Protein AF-A0A3M2T0C6-F1 (afdb_monomer)

Structure (mmCIF, N/CA/C/O backbone):
data_AF-A0A3M2T0C6-F1
#
_entry.id   AF-A0A3M2T0C6-F1
#
loop_
_atom_site.group_PDB
_atom_site.id
_atom_site.type_symbol
_atom_site.label_atom_id
_atom_site.label_alt_id
_atom_site.label_comp_id
_atom_site.label_asym_id
_atom_site.label_entity_id
_atom_site.label_seq_id
_atom_site.pdbx_PDB_ins_code
_atom_site.Cartn_x
_atom_site.Cartn_y
_atom_site.Cartn_z
_atom_site.occupancy
_atom_site.B_iso_or_equiv
_atom_site.auth_seq_id
_atom_site.auth_comp_id
_atom_site.auth_asym_id
_atom_site.auth_atom_id
_atom_site.pdbx_PDB_model_num
ATOM 1 N N . MET A 1 1 ? 43.154 -4.315 -52.645 1.00 40.06 1 MET A N 1
ATOM 2 C CA . MET A 1 1 ? 42.646 -4.242 -51.259 1.00 40.06 1 MET A CA 1
ATOM 3 C C . MET A 1 1 ? 42.406 -5.663 -50.785 1.00 40.06 1 MET A C 1
ATOM 5 O O . MET A 1 1 ? 41.538 -6.324 -51.335 1.00 40.06 1 MET A O 1
ATOM 9 N N . ALA A 1 2 ? 43.245 -6.170 -49.881 1.00 45.78 2 ALA A N 1
ATOM 10 C CA . ALA A 1 2 ? 43.119 -7.527 -49.357 1.00 45.78 2 ALA A CA 1
ATOM 11 C C . ALA A 1 2 ? 42.131 -7.516 -48.183 1.00 45.78 2 ALA A C 1
ATOM 13 O O . ALA A 1 2 ? 42.371 -6.847 -47.182 1.00 45.78 2 ALA A O 1
ATOM 14 N N . TYR A 1 3 ? 41.010 -8.217 -48.338 1.00 49.41 3 TYR A N 1
ATOM 15 C CA . TYR A 1 3 ? 40.064 -8.471 -47.255 1.00 49.41 3 TYR A CA 1
ATOM 16 C C . TYR A 1 3 ? 40.692 -9.452 -46.261 1.00 49.41 3 TYR A C 1
ATOM 18 O O . TYR A 1 3 ? 41.159 -10.514 -46.668 1.00 49.41 3 TYR A O 1
ATOM 26 N N . ASN A 1 4 ? 40.707 -9.097 -44.974 1.00 62.78 4 ASN A N 1
ATOM 27 C CA . ASN A 1 4 ? 41.222 -9.954 -43.911 1.00 62.78 4 ASN A CA 1
ATOM 28 C C . ASN A 1 4 ? 40.060 -10.763 -43.291 1.00 62.78 4 ASN A C 1
ATOM 30 O O . ASN A 1 4 ? 39.230 -10.187 -42.586 1.00 62.78 4 ASN A O 1
ATOM 34 N N . PRO A 1 5 ? 39.950 -12.078 -43.555 1.00 53.09 5 PRO A N 1
ATOM 35 C CA . PRO A 1 5 ? 38.809 -12.897 -43.127 1.00 53.09 5 PRO A CA 1
ATOM 36 C C . PRO A 1 5 ? 38.741 -13.115 -41.607 1.00 53.09 5 PRO A C 1
ATOM 38 O O . PRO A 1 5 ? 37.682 -13.469 -41.094 1.00 53.09 5 PRO A O 1
ATOM 41 N N . ALA A 1 6 ? 39.840 -12.869 -40.883 1.00 58.78 6 ALA A N 1
ATOM 42 C CA . ALA A 1 6 ? 39.904 -13.015 -39.429 1.00 58.78 6 ALA A CA 1
ATOM 43 C C . ALA A 1 6 ? 39.035 -11.987 -38.673 1.00 58.78 6 ALA A C 1
ATOM 45 O O . ALA A 1 6 ? 38.576 -12.257 -37.561 1.00 58.78 6 ALA A O 1
ATOM 46 N N . ASP A 1 7 ? 38.766 -10.829 -39.282 1.00 63.22 7 ASP A N 1
ATOM 47 C CA . ASP A 1 7 ? 38.016 -9.749 -38.634 1.00 63.22 7 ASP A CA 1
ATOM 48 C C . ASP A 1 7 ? 36.501 -10.020 -38.667 1.00 63.22 7 ASP A C 1
ATOM 50 O O . ASP A 1 7 ? 35.797 -9.863 -37.672 1.00 63.22 7 ASP A O 1
ATOM 54 N N . LEU A 1 8 ? 36.002 -10.588 -39.774 1.00 65.94 8 LEU A N 1
ATOM 55 C CA . LEU A 1 8 ? 34.599 -11.001 -39.892 1.00 65.94 8 LEU A CA 1
ATOM 56 C C . LEU A 1 8 ? 34.248 -12.148 -38.943 1.00 65.94 8 LEU A C 1
ATOM 58 O O . LEU A 1 8 ? 33.171 -12.131 -38.353 1.00 65.94 8 LEU A O 1
ATOM 62 N N . SER A 1 9 ? 35.149 -13.114 -38.742 1.00 70.12 9 SER A N 1
ATOM 63 C CA . SER A 1 9 ? 34.936 -14.158 -37.731 1.00 70.12 9 SER A CA 1
ATOM 64 C C . SER A 1 9 ? 34.866 -13.586 -36.315 1.00 70.12 9 SER A C 1
ATOM 66 O O . SER A 1 9 ? 34.078 -14.067 -35.504 1.00 70.12 9 SER A O 1
ATOM 68 N N . SER A 1 10 ? 35.631 -12.528 -36.030 1.00 63.41 10 SER A N 1
ATOM 69 C CA . SER A 1 10 ? 35.622 -11.856 -34.728 1.00 63.41 10 SER A CA 1
ATOM 70 C C . SER A 1 10 ? 34.315 -11.087 -34.501 1.00 63.41 10 SER A C 1
ATOM 72 O O . SER A 1 10 ? 33.702 -11.202 -33.437 1.00 63.41 10 SER A O 1
ATOM 74 N N . ILE A 1 11 ? 33.824 -10.392 -35.536 1.00 71.75 11 ILE A N 1
ATOM 75 C CA . ILE A 1 11 ? 32.541 -9.667 -35.525 1.00 71.75 11 ILE A CA 1
ATOM 76 C C . ILE A 1 11 ? 31.358 -10.643 -35.413 1.00 71.75 11 ILE A C 1
ATOM 78 O O . ILE A 1 11 ? 30.450 -10.433 -34.611 1.00 71.75 11 ILE A O 1
ATOM 82 N N . LEU A 1 12 ? 31.370 -11.754 -36.155 1.00 73.06 12 LEU A N 1
ATOM 83 C CA . LEU A 1 12 ? 30.324 -12.779 -36.062 1.00 73.06 12 LEU A CA 1
ATOM 84 C C . LEU A 1 12 ? 30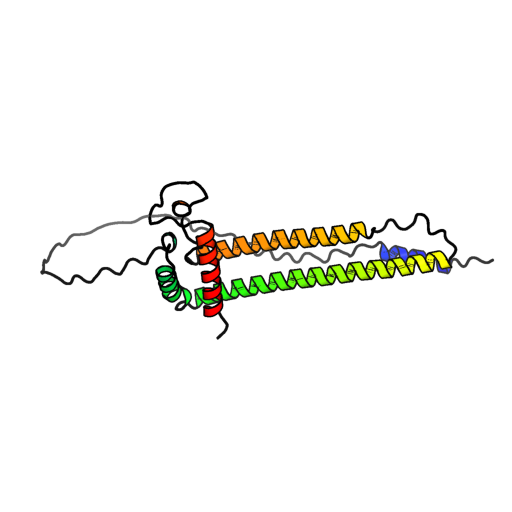.337 -13.490 -34.704 1.00 73.06 12 LEU A C 1
ATOM 86 O O . LEU A 1 12 ? 29.272 -13.767 -34.155 1.00 73.06 12 LEU A O 1
ATOM 90 N N . SER A 1 13 ? 31.515 -13.727 -34.120 1.00 68.38 13 SER A N 1
ATOM 91 C CA . SER A 1 13 ? 31.625 -14.294 -32.773 1.00 68.38 13 SER A CA 1
ATOM 92 C C . SER A 1 13 ? 31.080 -13.336 -31.711 1.00 68.38 13 SER A C 1
ATOM 94 O O . SER A 1 13 ? 30.356 -13.773 -30.818 1.00 68.38 13 SER A O 1
ATOM 96 N N . THR A 1 14 ? 31.368 -12.034 -31.815 1.00 68.69 14 THR A N 1
ATOM 97 C CA . THR A 1 14 ? 30.849 -11.026 -30.871 1.00 68.69 14 THR A CA 1
ATOM 98 C C . THR A 1 14 ? 29.338 -10.824 -31.009 1.00 68.69 14 THR A C 1
ATOM 100 O O . THR A 1 14 ? 28.633 -10.732 -30.000 1.00 68.69 14 THR A O 1
ATOM 103 N N . LEU A 1 15 ? 28.797 -10.856 -32.229 1.00 66.50 15 LEU A N 1
ATOM 104 C CA . LEU A 1 15 ? 27.346 -10.828 -32.452 1.00 66.50 15 LEU A CA 1
ATOM 105 C C . LEU A 1 15 ? 26.659 -12.115 -31.961 1.00 66.50 15 LEU A C 1
ATOM 107 O O . LEU A 1 15 ? 25.587 -12.051 -31.355 1.00 66.50 15 LEU A O 1
ATOM 111 N N . SER A 1 16 ? 27.301 -13.276 -32.130 1.00 67.81 16 SER A N 1
ATOM 112 C CA . SER A 1 16 ? 26.797 -14.557 -31.622 1.00 67.81 16 SER A CA 1
ATOM 113 C C . SER A 1 16 ? 26.774 -14.614 -30.092 1.00 67.81 16 SER A C 1
ATOM 115 O O . SER A 1 16 ? 25.887 -15.258 -29.531 1.00 67.81 16 SER A O 1
ATOM 117 N N . THR A 1 17 ? 27.699 -13.938 -29.401 1.00 58.75 17 THR A N 1
ATOM 118 C CA . THR A 1 17 ? 27.680 -13.845 -27.930 1.00 58.75 17 THR A CA 1
ATOM 119 C C . THR A 1 17 ? 26.578 -12.935 -27.393 1.00 58.75 17 THR A C 1
ATOM 121 O O . THR A 1 17 ? 26.149 -13.125 -26.259 1.00 58.75 17 THR A O 1
ATOM 124 N N . LEU A 1 18 ? 26.071 -11.994 -28.198 1.00 60.09 18 LEU A N 1
ATOM 125 C CA . LEU A 1 18 ? 25.002 -11.075 -27.792 1.00 60.09 18 LEU A CA 1
ATOM 126 C C . LEU A 1 18 ? 23.591 -11.672 -27.974 1.00 60.09 18 LEU A C 1
ATOM 128 O O . LEU A 1 18 ? 22.638 -11.196 -27.366 1.00 60.09 18 LEU A O 1
ATOM 132 N N . THR A 1 19 ? 23.460 -12.728 -28.785 1.00 54.94 19 THR A N 1
ATOM 133 C CA . THR A 1 19 ? 22.186 -13.413 -29.096 1.00 54.94 19 THR A CA 1
ATOM 134 C C . THR A 1 19 ? 21.885 -14.601 -28.173 1.00 54.94 19 THR A C 1
ATOM 136 O O . THR A 1 19 ? 20.786 -15.149 -28.215 1.00 54.94 19 THR A O 1
ATOM 139 N N . LYS A 1 20 ? 22.820 -15.026 -27.313 1.00 42.88 20 LYS A N 1
ATOM 140 C CA . LYS A 1 20 ? 22.603 -16.202 -26.461 1.00 42.88 20 LYS A CA 1
ATOM 141 C C . LYS A 1 20 ? 21.812 -15.823 -25.193 1.00 42.88 20 LYS A C 1
ATOM 143 O O . LYS A 1 20 ? 22.346 -15.080 -24.371 1.00 42.88 20 LYS A O 1
ATOM 148 N N . PRO A 1 21 ? 20.575 -16.322 -24.996 1.00 48.47 21 PRO A N 1
ATOM 149 C CA . PRO A 1 21 ? 19.880 -16.174 -23.721 1.00 48.47 21 PRO A CA 1
ATOM 150 C C . PRO A 1 21 ? 20.644 -16.920 -22.610 1.00 48.47 21 PRO A C 1
ATOM 152 O O . PRO A 1 21 ? 21.327 -17.911 -22.899 1.00 48.47 21 PRO A O 1
ATOM 155 N N . PRO A 1 22 ? 20.565 -16.456 -21.349 1.00 50.22 22 PRO A N 1
ATOM 156 C CA . PRO A 1 22 ? 21.215 -17.128 -20.230 1.00 50.22 22 PRO A CA 1
ATOM 157 C C . PRO A 1 22 ? 20.684 -18.567 -20.075 1.00 50.22 22 PRO A C 1
ATOM 159 O O . PRO A 1 22 ? 19.503 -18.808 -20.337 1.00 50.22 22 PRO A O 1
ATOM 162 N N . PRO A 1 23 ? 21.529 -19.532 -19.664 1.00 48.06 23 PRO A N 1
ATOM 163 C CA . PRO A 1 23 ? 21.051 -20.858 -19.291 1.00 48.06 23 PRO A CA 1
ATOM 164 C C . PRO A 1 23 ? 20.088 -20.750 -18.095 1.00 48.06 23 PRO A C 1
ATOM 166 O O . PRO A 1 23 ? 20.319 -19.908 -17.222 1.00 48.06 23 PRO A O 1
ATOM 169 N N . PRO A 1 24 ? 19.035 -21.586 -18.026 1.00 37.88 24 PRO A N 1
ATOM 170 C CA . PRO A 1 24 ? 18.213 -21.685 -16.830 1.00 37.88 24 PRO A CA 1
ATOM 171 C C . PRO A 1 24 ? 19.098 -22.183 -15.685 1.00 37.88 24 PRO A C 1
ATOM 173 O O . PRO A 1 24 ? 19.653 -23.282 -15.743 1.00 37.88 24 PRO A O 1
ATOM 176 N N . ALA A 1 25 ? 19.285 -21.334 -14.676 1.00 40.00 25 ALA A N 1
ATOM 177 C CA . ALA A 1 25 ? 19.745 -21.794 -13.380 1.00 40.00 25 ALA A CA 1
ATOM 178 C C . ALA A 1 25 ? 18.641 -22.680 -12.802 1.00 40.00 25 ALA A C 1
ATOM 180 O O . ALA A 1 25 ? 17.464 -22.336 -12.885 1.00 40.00 25 ALA A O 1
ATOM 181 N N . ALA A 1 26 ? 19.069 -23.840 -12.320 1.00 39.19 26 ALA A N 1
ATOM 182 C CA . ALA A 1 26 ? 18.239 -24.906 -11.810 1.00 39.19 26 ALA A CA 1
ATOM 183 C C . ALA A 1 26 ? 17.245 -24.416 -10.752 1.00 39.19 26 ALA A C 1
ATOM 185 O O . ALA A 1 26 ? 17.600 -23.650 -9.856 1.00 39.19 26 ALA A O 1
ATOM 186 N N . ASP A 1 27 ? 16.025 -24.921 -10.893 1.00 34.91 27 ASP A N 1
ATOM 187 C CA . ASP A 1 27 ? 15.012 -25.020 -9.8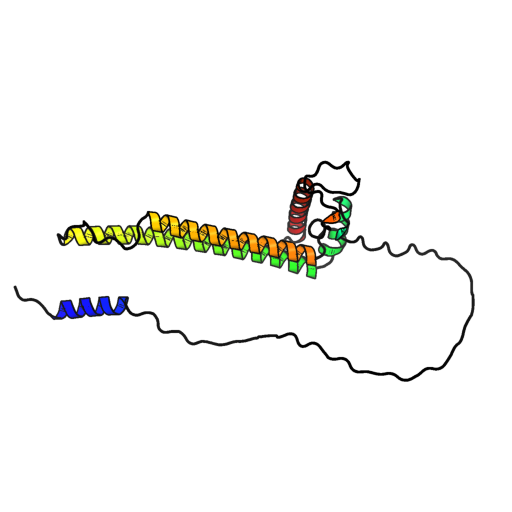59 1.00 34.91 27 ASP A CA 1
ATOM 188 C C . ASP A 1 27 ? 15.608 -25.673 -8.601 1.00 34.91 27 ASP A C 1
ATOM 190 O O . ASP A 1 27 ? 15.910 -26.868 -8.588 1.00 34.91 27 ASP A O 1
ATOM 194 N N . GLU A 1 28 ? 15.775 -24.890 -7.537 1.00 36.31 28 GLU A N 1
ATOM 195 C CA . GLU A 1 28 ? 15.676 -25.413 -6.176 1.00 36.31 28 GLU A CA 1
ATOM 196 C C . GLU A 1 28 ? 14.237 -25.180 -5.723 1.00 36.31 28 GLU A C 1
ATOM 198 O O . GLU A 1 28 ? 13.853 -24.129 -5.208 1.00 36.31 28 GLU A O 1
ATOM 203 N N . ASP A 1 29 ? 13.444 -26.196 -6.038 1.00 36.28 29 ASP A N 1
ATOM 204 C CA . ASP A 1 29 ? 12.133 -26.503 -5.501 1.00 36.28 29 ASP A CA 1
ATOM 205 C C . ASP A 1 29 ? 12.255 -26.636 -3.973 1.00 36.28 29 ASP A C 1
ATOM 207 O O . ASP A 1 29 ? 12.819 -27.603 -3.463 1.00 36.28 29 ASP A O 1
ATOM 211 N N . ASN A 1 30 ? 11.792 -25.629 -3.233 1.00 33.16 30 ASN A N 1
ATOM 212 C CA . ASN A 1 30 ? 11.496 -25.766 -1.810 1.00 33.16 30 ASN A CA 1
ATOM 213 C C . ASN A 1 30 ? 10.029 -25.382 -1.612 1.00 33.16 30 ASN A C 1
ATOM 215 O O . ASN A 1 30 ? 9.686 -24.280 -1.177 1.00 33.16 30 ASN A O 1
ATOM 219 N N . ASP A 1 31 ? 9.184 -26.311 -2.051 1.00 36.31 31 ASP A N 1
ATOM 220 C CA . ASP A 1 31 ? 7.765 -26.428 -1.751 1.00 36.31 31 ASP A CA 1
ATOM 221 C C . ASP A 1 31 ? 7.621 -26.698 -0.241 1.00 36.31 31 ASP A C 1
ATOM 223 O O . ASP A 1 31 ? 7.710 -27.830 0.223 1.00 36.31 31 ASP A O 1
ATOM 227 N N . ASP A 1 32 ? 7.475 -25.633 0.552 1.00 35.12 32 ASP A N 1
ATOM 228 C CA . ASP A 1 32 ? 6.946 -25.723 1.918 1.00 35.12 32 ASP A CA 1
ATOM 229 C C . ASP A 1 32 ? 5.472 -25.302 1.856 1.00 35.12 32 ASP A C 1
ATOM 231 O O . ASP A 1 32 ? 5.054 -24.185 2.176 1.00 35.12 32 ASP A O 1
ATOM 235 N N . ASN A 1 33 ? 4.697 -26.201 1.257 1.00 38.56 33 ASN A N 1
ATOM 236 C CA . ASN A 1 33 ? 3.249 -26.183 1.193 1.00 38.56 33 ASN A CA 1
ATOM 237 C C . ASN A 1 33 ? 2.711 -26.696 2.532 1.00 38.56 33 ASN A C 1
ATOM 239 O O . ASN A 1 33 ? 2.349 -27.864 2.672 1.00 38.56 33 ASN A O 1
ATOM 243 N N . ASP A 1 34 ? 2.673 -25.813 3.531 1.00 43.16 34 ASP A N 1
ATOM 244 C CA . ASP A 1 34 ? 1.989 -26.059 4.803 1.00 43.16 34 ASP A CA 1
ATOM 245 C C . ASP A 1 34 ? 0.465 -25.979 4.571 1.00 43.16 34 ASP A C 1
ATOM 247 O O . ASP A 1 34 ? -0.235 -25.003 4.874 1.00 43.16 34 ASP A O 1
ATOM 251 N N . ALA A 1 35 ? -0.045 -27.028 3.926 1.00 38.50 35 ALA A N 1
ATOM 252 C CA . ALA A 1 35 ? -1.454 -27.299 3.740 1.00 38.50 35 ALA A CA 1
ATOM 253 C C . ALA A 1 35 ? -2.063 -27.714 5.086 1.00 38.50 35 ALA A C 1
ATOM 255 O O . ALA A 1 35 ? -1.846 -28.804 5.603 1.00 38.50 35 ALA A O 1
ATOM 256 N N . TYR A 1 36 ? -2.853 -26.795 5.629 1.00 45.59 36 TYR A N 1
ATOM 257 C CA . TYR A 1 36 ? -3.730 -26.929 6.786 1.00 45.59 36 TYR A CA 1
ATOM 258 C C . TYR A 1 36 ? -4.458 -28.292 6.852 1.00 45.59 36 TYR A C 1
ATOM 260 O O . TYR A 1 36 ? -5.382 -28.544 6.076 1.00 45.59 36 TYR A O 1
ATOM 268 N N . GLU A 1 37 ? -4.087 -29.146 7.812 1.00 44.53 37 GLU A N 1
ATOM 269 C CA . GLU A 1 37 ? -4.789 -30.398 8.136 1.00 44.53 37 GLU A CA 1
ATOM 270 C C . GLU A 1 37 ? -5.818 -30.157 9.267 1.00 44.53 37 GLU A C 1
ATOM 272 O O . GLU A 1 37 ? -5.442 -29.736 10.366 1.00 44.53 37 GLU A O 1
ATOM 277 N N . PRO A 1 38 ? -7.129 -30.381 9.043 1.00 52.25 38 PRO A N 1
ATOM 278 C CA . PRO A 1 38 ? -8.136 -30.311 10.098 1.00 52.25 38 PRO A CA 1
ATOM 279 C C . PRO A 1 38 ? -8.270 -31.670 10.815 1.00 52.25 38 PRO A C 1
ATOM 281 O O . PRO A 1 38 ? -8.426 -32.689 10.144 1.00 52.25 38 PRO A O 1
ATOM 284 N N . PRO A 1 39 ? -8.292 -31.735 12.161 1.00 54.66 39 PRO A N 1
ATOM 285 C CA . PRO A 1 39 ? -8.554 -32.994 12.853 1.00 54.66 39 PRO A CA 1
ATOM 286 C C . PRO A 1 39 ? -10.037 -33.401 12.747 1.00 54.66 39 PRO A C 1
ATOM 288 O O . PRO A 1 39 ? -10.936 -32.636 13.105 1.00 54.66 39 PRO A O 1
ATOM 291 N N . GLU A 1 40 ? -10.281 -34.630 12.278 1.00 42.25 40 GLU A N 1
ATOM 292 C CA . GLU A 1 40 ? -11.594 -35.292 12.266 1.00 42.25 40 GLU A CA 1
ATOM 293 C C . GLU A 1 40 ? -12.134 -35.585 13.687 1.00 42.25 40 GLU A C 1
ATOM 295 O O . GLU A 1 40 ? -11.359 -35.864 14.608 1.00 42.25 40 GLU A O 1
ATOM 300 N N . PRO A 1 41 ? -13.471 -35.597 13.880 1.00 52.66 41 PRO A N 1
ATOM 301 C CA . PRO A 1 41 ? -14.116 -35.955 15.140 1.00 52.66 41 PRO A CA 1
ATOM 302 C C . PRO A 1 41 ? -14.719 -37.376 15.128 1.00 52.66 41 PRO A C 1
ATOM 304 O O . PRO A 1 41 ? -15.497 -37.724 14.244 1.00 52.66 41 PRO A O 1
ATOM 307 N N . ALA A 1 42 ? -14.486 -38.158 16.187 1.00 40.25 42 ALA A N 1
ATOM 308 C CA . ALA A 1 42 ? -15.343 -39.284 16.598 1.00 40.25 42 ALA A CA 1
ATOM 309 C C . ALA A 1 42 ? -15.108 -39.568 18.101 1.00 40.25 42 ALA A C 1
ATOM 311 O O . ALA A 1 42 ? -13.998 -39.917 18.482 1.00 40.25 42 ALA A O 1
ATOM 312 N N . ALA A 1 43 ? -16.007 -39.155 19.011 1.00 44.12 43 ALA A N 1
ATOM 313 C CA . ALA A 1 43 ? -17.163 -39.900 19.570 1.00 44.12 43 ALA A CA 1
ATOM 314 C C . ALA A 1 43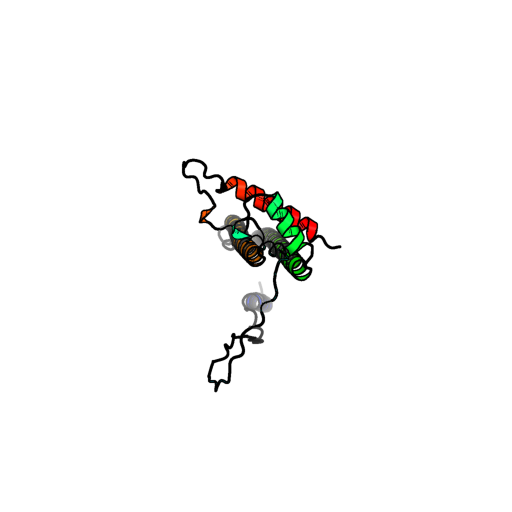 ? -16.773 -40.997 20.601 1.00 44.12 43 ALA A C 1
ATOM 316 O O . ALA A 1 43 ? -15.666 -41.513 20.530 1.00 44.12 43 ALA A O 1
ATOM 317 N N . PRO A 1 44 ? -17.675 -41.509 21.470 1.00 48.12 44 PRO A N 1
ATOM 318 C CA . PRO A 1 44 ? -18.710 -40.894 22.314 1.00 48.12 44 PRO A CA 1
ATOM 319 C C . PRO A 1 44 ? -18.568 -41.284 23.821 1.00 48.12 44 PRO A C 1
ATOM 321 O O . PRO A 1 44 ? -17.731 -42.094 24.208 1.00 48.12 44 PRO A O 1
ATOM 324 N N . ALA A 1 45 ? -19.420 -40.702 24.677 1.00 46.19 45 ALA A N 1
ATOM 325 C CA . ALA A 1 45 ? -19.526 -40.930 26.132 1.00 46.19 45 ALA A CA 1
ATOM 326 C C . ALA A 1 45 ? -19.945 -42.364 26.550 1.00 46.19 45 ALA A C 1
ATOM 328 O O . ALA A 1 45 ? -20.500 -43.109 25.740 1.00 46.19 45 ALA A O 1
ATOM 329 N N . PRO A 1 46 ? -19.752 -42.740 27.833 1.00 51.88 46 PRO A N 1
ATOM 330 C CA . PRO A 1 46 ? -20.885 -42.901 28.779 1.00 51.88 46 PRO A CA 1
ATOM 331 C C . PRO A 1 46 ? -20.492 -42.481 30.224 1.00 51.88 46 PRO A C 1
ATOM 333 O O . PRO A 1 46 ? -19.312 -42.365 30.521 1.00 51.88 46 PRO A O 1
ATOM 336 N N . ALA A 1 47 ? -21.317 -42.270 31.254 1.00 54.47 47 ALA A N 1
ATOM 337 C CA . ALA A 1 47 ? -22.749 -42.194 31.563 1.00 54.47 47 ALA A CA 1
ATOM 338 C C . ALA A 1 47 ? -22.840 -41.671 33.042 1.00 54.47 47 ALA A C 1
ATOM 340 O O . ALA A 1 47 ? -21.802 -41.532 33.693 1.00 54.47 47 ALA A O 1
ATOM 341 N N . PRO A 1 48 ? -24.030 -41.342 33.591 1.00 59.03 48 PRO A N 1
ATOM 342 C CA . PRO A 1 48 ? -24.205 -40.396 34.704 1.00 59.03 48 PRO A CA 1
ATOM 343 C C . PRO A 1 48 ? -24.475 -41.046 36.078 1.00 59.03 48 PRO A C 1
ATOM 345 O O . PRO A 1 48 ? -24.968 -42.168 36.142 1.00 59.03 48 PRO A O 1
ATOM 348 N N . ALA A 1 49 ? -24.258 -40.301 37.176 1.00 50.66 49 ALA A N 1
ATOM 349 C CA . ALA A 1 49 ? -24.880 -40.527 38.498 1.00 50.66 49 ALA A CA 1
ATOM 350 C C . ALA A 1 49 ? -24.716 -39.273 39.415 1.00 50.66 49 ALA A C 1
ATOM 352 O O . ALA A 1 49 ? -23.951 -38.379 39.062 1.00 50.66 49 ALA A O 1
ATOM 353 N N . PRO A 1 50 ? -25.435 -39.124 40.549 1.00 51.25 50 PRO A N 1
ATOM 354 C CA . PRO A 1 50 ? -26.609 -38.260 40.627 1.00 51.25 50 PRO A CA 1
ATOM 355 C C . PRO A 1 50 ? -26.520 -37.102 41.645 1.00 51.25 50 PRO A C 1
ATOM 357 O O . PRO A 1 50 ? -25.851 -37.161 42.671 1.00 51.25 50 PRO A O 1
ATOM 360 N N . THR A 1 51 ? -27.301 -36.067 41.336 1.00 48.22 51 THR A N 1
ATOM 361 C CA . THR A 1 51 ? -28.156 -35.237 42.204 1.00 48.22 51 THR A CA 1
ATOM 362 C C . THR A 1 51 ? -27.786 -35.063 43.685 1.00 48.22 51 THR A C 1
ATOM 364 O O . THR A 1 51 ? -28.092 -35.919 44.512 1.00 48.22 51 THR A O 1
ATOM 367 N N . ARG A 1 52 ? -27.350 -33.847 44.054 1.00 39.78 52 ARG A N 1
ATOM 368 C CA . ARG A 1 52 ? -27.662 -33.226 45.356 1.00 39.78 52 ARG A CA 1
ATOM 369 C C . ARG A 1 52 ? -27.843 -31.706 45.230 1.00 39.78 52 ARG A C 1
ATOM 371 O O . ARG A 1 52 ? -26.885 -30.964 45.061 1.00 39.78 52 ARG A O 1
ATOM 378 N N . THR A 1 53 ? -29.086 -31.257 45.353 1.00 48.09 53 THR A N 1
ATOM 379 C CA . THR A 1 53 ? -29.491 -29.901 45.776 1.00 48.09 53 THR A CA 1
ATOM 380 C C . THR A 1 53 ? -29.781 -29.914 47.288 1.00 48.09 53 THR A C 1
ATOM 382 O O . THR A 1 53 ? -29.936 -30.999 47.849 1.00 48.09 53 THR A O 1
ATOM 385 N N . PRO A 1 54 ? -30.112 -28.784 47.932 1.00 51.25 54 PRO A N 1
ATOM 386 C CA . PRO A 1 54 ? -29.468 -27.471 47.924 1.00 51.25 54 PRO A CA 1
ATOM 387 C C . PRO A 1 54 ? -29.148 -27.025 49.372 1.00 51.25 54 PRO A C 1
ATOM 389 O O . PRO A 1 54 ? -29.806 -27.447 50.320 1.00 51.25 54 PRO A O 1
ATOM 392 N N . ILE A 1 55 ? -28.201 -26.106 49.567 1.00 44.31 55 ILE A N 1
ATOM 393 C CA . ILE A 1 55 ? -28.177 -25.287 50.789 1.00 44.31 55 ILE A CA 1
ATOM 394 C C . ILE A 1 55 ? -28.189 -23.829 50.353 1.00 44.31 55 ILE A C 1
ATOM 396 O O . ILE A 1 55 ? -27.221 -23.312 49.803 1.00 44.31 55 ILE A O 1
ATOM 400 N N . SER A 1 56 ? -29.337 -23.193 50.571 1.00 48.44 56 SER A N 1
ATOM 401 C CA . SER A 1 56 ? -29.500 -21.747 50.531 1.00 48.44 56 SER A CA 1
ATOM 402 C C . SER A 1 56 ? -28.777 -21.120 51.720 1.00 48.44 56 SER A C 1
ATOM 404 O O . SER A 1 56 ? -29.041 -21.479 52.865 1.00 48.44 56 SER A O 1
ATOM 406 N N . ALA A 1 57 ? -27.937 -20.127 51.447 1.00 47.94 57 ALA A N 1
ATOM 407 C CA . ALA A 1 57 ? -27.589 -19.086 52.405 1.00 47.94 57 ALA A CA 1
ATOM 408 C C . ALA A 1 57 ? -27.602 -17.716 51.688 1.00 47.94 57 ALA A C 1
ATOM 410 O O . ALA A 1 57 ? -27.358 -17.664 50.479 1.00 47.94 57 ALA A O 1
ATOM 411 N N . PRO A 1 58 ? -27.971 -16.626 52.386 1.00 49.69 58 PRO A N 1
ATOM 412 C CA . PRO A 1 58 ? -28.504 -15.411 51.773 1.00 49.69 58 PRO A CA 1
ATOM 413 C C . PRO A 1 58 ? -27.435 -14.340 51.468 1.00 49.69 58 PRO A C 1
ATOM 415 O O . PRO A 1 58 ? -26.525 -14.152 52.261 1.00 49.69 58 PRO A O 1
ATOM 418 N N . THR A 1 59 ? -27.617 -13.659 50.319 1.00 53.28 59 THR A N 1
ATOM 419 C CA . THR A 1 59 ? -27.419 -12.222 49.948 1.00 53.28 59 THR A CA 1
ATOM 420 C C . THR A 1 59 ? -26.310 -11.358 50.594 1.00 53.28 59 THR A C 1
ATOM 422 O O . THR A 1 59 ? -25.983 -11.550 51.754 1.00 53.28 59 THR A O 1
ATOM 425 N N . PRO A 1 60 ? -25.940 -10.190 50.020 1.00 50.78 60 PRO A N 1
ATOM 426 C CA . PRO A 1 60 ? -25.867 -9.764 48.621 1.00 50.78 60 PRO A CA 1
ATOM 427 C C . PRO A 1 60 ? -24.548 -9.000 48.365 1.00 50.78 60 PRO A C 1
ATOM 429 O O . PRO A 1 60 ? -24.369 -7.895 48.867 1.00 50.78 60 PRO A O 1
ATOM 432 N N . ASN A 1 61 ? -23.659 -9.496 47.507 1.00 42.56 61 ASN A N 1
ATOM 433 C CA . ASN A 1 61 ? -22.650 -8.616 46.918 1.00 42.56 61 ASN A CA 1
ATOM 434 C C . ASN A 1 61 ? -22.963 -8.480 45.435 1.00 42.56 61 ASN A C 1
ATOM 436 O O . ASN A 1 61 ? -22.621 -9.336 44.621 1.00 42.56 61 ASN A O 1
ATOM 440 N N . LYS A 1 62 ? -23.666 -7.391 45.098 1.00 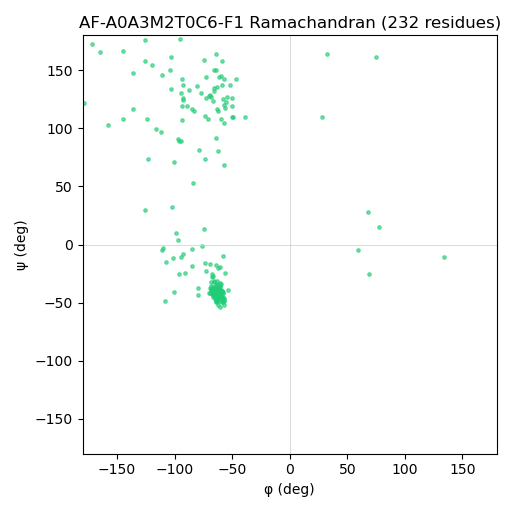49.72 62 LYS A N 1
ATOM 441 C CA . LYS A 1 62 ? -23.655 -6.832 43.747 1.00 49.72 62 LYS A CA 1
ATOM 442 C C . LYS A 1 62 ? -22.216 -6.404 43.468 1.00 49.72 62 LYS A C 1
ATOM 444 O O . LYS A 1 62 ? -21.869 -5.237 43.612 1.00 49.72 62 LYS A O 1
ATOM 449 N N . HIS A 1 63 ? -21.374 -7.359 43.095 1.00 45.78 63 HIS A N 1
ATOM 450 C CA . HIS A 1 63 ? -20.216 -7.027 42.295 1.00 45.78 63 HIS A CA 1
ATOM 451 C C . HIS A 1 63 ? -20.765 -6.361 41.028 1.00 45.78 63 HIS A C 1
ATOM 453 O O . HIS A 1 63 ? -21.661 -6.936 40.398 1.00 45.78 63 HIS A O 1
ATOM 459 N N . PRO A 1 64 ? -20.327 -5.139 40.675 1.00 50.03 64 PRO A N 1
ATOM 460 C CA . PRO A 1 64 ? -20.616 -4.621 39.353 1.00 50.03 64 PRO A CA 1
ATOM 461 C C . PRO A 1 64 ? -20.102 -5.667 38.364 1.00 50.03 64 PRO A C 1
ATOM 463 O O . PRO A 1 64 ? -18.971 -6.140 38.491 1.00 50.03 64 PRO A O 1
ATOM 466 N N . ALA A 1 65 ? -20.975 -6.090 37.450 1.00 51.59 65 ALA A N 1
ATOM 467 C CA . ALA A 1 65 ? -20.600 -6.970 36.356 1.00 51.59 65 ALA A CA 1
ATOM 468 C C . ALA A 1 65 ? -19.301 -6.442 35.720 1.00 51.59 65 ALA A C 1
ATOM 470 O O . ALA A 1 65 ? -19.148 -5.216 35.638 1.00 51.59 65 ALA A O 1
ATOM 471 N N . PRO A 1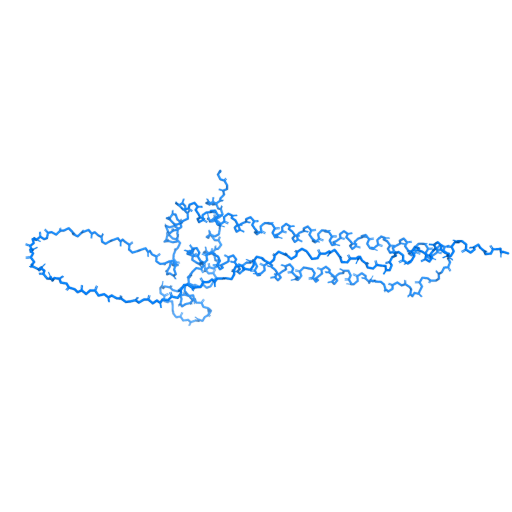 66 ? -18.370 -7.312 35.280 1.00 49.41 66 PRO A N 1
ATOM 472 C CA . PRO A 1 66 ? -17.243 -6.862 34.478 1.00 49.41 66 PRO A CA 1
ATOM 473 C C . PRO A 1 66 ? -17.821 -6.015 33.349 1.00 49.41 66 PRO A C 1
ATOM 475 O O . PRO A 1 66 ? -18.690 -6.490 32.617 1.00 49.41 66 PRO A O 1
ATOM 478 N N . LEU A 1 67 ? -17.432 -4.738 33.296 1.00 58.81 67 LEU A N 1
ATOM 479 C CA . LEU A 1 67 ? -17.817 -3.822 32.230 1.00 58.81 67 LEU A CA 1
ATOM 480 C C . LEU A 1 67 ? -17.542 -4.552 30.919 1.00 58.81 67 LEU A C 1
ATOM 482 O O . LEU A 1 67 ? -16.382 -4.833 30.622 1.00 58.81 67 LEU A O 1
ATOM 486 N N . ALA A 1 68 ? -18.608 -4.936 30.213 1.00 60.22 68 ALA A N 1
ATOM 487 C CA . ALA A 1 68 ? -18.503 -5.637 28.947 1.00 60.22 68 ALA A CA 1
ATOM 488 C C . ALA A 1 68 ? -17.525 -4.858 28.066 1.00 60.22 68 ALA A C 1
ATOM 490 O O . ALA A 1 68 ? -17.662 -3.639 27.921 1.00 60.22 68 ALA A O 1
ATOM 491 N N . GLU A 1 69 ? -16.502 -5.547 27.567 1.00 65.88 69 GLU A N 1
ATOM 492 C CA . GLU A 1 69 ? -15.479 -4.926 26.741 1.00 65.88 69 GLU A CA 1
ATOM 493 C C . GLU A 1 69 ? -16.175 -4.235 25.559 1.00 65.88 69 GLU A C 1
ATOM 495 O O . GLU A 1 69 ? -16.978 -4.874 24.871 1.00 65.88 69 GLU A O 1
ATOM 500 N N . PRO A 1 70 ? -15.984 -2.915 25.377 1.00 68.38 70 PRO A N 1
ATOM 501 C CA . PRO A 1 70 ? -16.682 -2.192 24.331 1.00 68.38 70 PRO A CA 1
ATOM 502 C C . PRO A 1 70 ? -16.246 -2.750 22.979 1.00 68.38 70 PRO A C 1
ATOM 504 O O . PRO A 1 70 ? -15.081 -2.666 22.604 1.00 68.38 70 PRO A O 1
ATOM 507 N N . ASP A 1 71 ? -17.206 -3.327 22.262 1.00 79.44 71 ASP A N 1
ATOM 508 C CA . ASP A 1 71 ? -16.996 -3.908 20.942 1.00 79.44 71 ASP A CA 1
ATOM 509 C C . ASP A 1 71 ? -16.419 -2.842 19.983 1.00 79.44 71 ASP A C 1
ATOM 511 O O . ASP A 1 71 ? -17.074 -1.812 19.752 1.00 79.44 71 ASP A O 1
ATOM 515 N N . PRO A 1 72 ? -15.216 -3.055 19.406 1.00 82.12 72 PRO A N 1
ATOM 516 C CA . PRO A 1 72 ? -14.555 -2.072 18.547 1.00 82.12 72 PRO A CA 1
ATOM 517 C C . PRO A 1 72 ? -15.374 -1.723 17.300 1.00 82.12 72 PRO A C 1
ATOM 519 O O . PRO A 1 72 ? -15.172 -0.659 16.709 1.00 82.12 72 PRO A O 1
ATOM 522 N N . THR A 1 73 ? -16.329 -2.574 16.912 1.00 84.06 73 THR A N 1
ATOM 523 C CA . THR A 1 73 ? -17.203 -2.354 15.753 1.00 84.06 73 THR A CA 1
ATOM 524 C C . THR A 1 73 ? -18.280 -1.287 15.983 1.00 84.06 73 THR A C 1
ATOM 526 O O . THR A 1 73 ? -18.867 -0.793 15.014 1.00 84.06 73 THR A O 1
ATOM 529 N N . ARG A 1 74 ? -18.529 -0.909 17.248 1.00 85.00 74 ARG A N 1
ATOM 530 C CA . ARG A 1 74 ? -19.565 0.057 17.667 1.00 85.00 74 ARG A CA 1
ATOM 531 C C . ARG A 1 74 ? -18.991 1.371 18.196 1.00 85.00 74 ARG A C 1
ATOM 533 O O . ARG A 1 74 ? -19.751 2.287 18.504 1.00 85.00 74 ARG A O 1
ATOM 540 N N . ILE A 1 75 ? -17.667 1.473 18.316 1.00 86.81 75 ILE A N 1
ATOM 541 C CA . ILE A 1 75 ? -17.000 2.682 18.798 1.00 86.81 75 ILE A CA 1
ATOM 542 C C . ILE A 1 75 ? -17.059 3.755 17.710 1.00 86.81 75 ILE A C 1
ATOM 544 O O . ILE A 1 75 ? -16.383 3.657 16.689 1.00 86.81 75 ILE A O 1
ATOM 548 N N . THR A 1 76 ? -17.845 4.803 17.955 1.00 86.19 76 THR A N 1
ATOM 549 C CA . THR A 1 76 ? -17.994 5.938 17.031 1.00 86.19 76 THR A CA 1
ATOM 550 C C . THR A 1 76 ? -17.314 7.216 17.515 1.00 86.19 76 THR A C 1
ATOM 552 O O . THR A 1 76 ? -17.087 8.125 16.721 1.00 86.19 76 THR A O 1
ATOM 555 N N . THR A 1 77 ? -16.940 7.302 18.796 1.00 89.00 77 THR A N 1
ATOM 556 C CA . THR A 1 77 ? -16.350 8.512 19.384 1.00 89.00 77 THR A CA 1
ATOM 557 C C . THR A 1 77 ? -14.874 8.337 19.734 1.00 89.00 77 THR A C 1
ATOM 559 O O . THR A 1 77 ? -14.419 7.270 20.151 1.00 89.00 77 THR A O 1
ATOM 562 N N . TRP A 1 78 ? -14.107 9.423 19.596 1.00 92.75 78 TRP A N 1
ATOM 563 C CA . TRP A 1 78 ? -12.667 9.423 19.868 1.00 92.75 78 TRP A CA 1
ATOM 564 C C . TRP A 1 78 ? -12.280 9.031 21.308 1.00 92.75 78 TRP A C 1
ATOM 566 O O . TRP A 1 78 ? -11.371 8.218 21.455 1.00 92.75 78 TRP A O 1
ATOM 576 N N . PRO A 1 79 ? -12.929 9.536 22.380 1.00 91.50 79 PRO A N 1
ATOM 577 C CA . PRO A 1 79 ? -12.526 9.193 23.747 1.00 91.50 79 PRO A CA 1
ATOM 578 C C . PRO A 1 79 ? -12.657 7.696 24.054 1.00 91.50 79 PRO A C 1
ATOM 580 O O . PRO A 1 79 ? -11.781 7.127 24.703 1.00 91.50 79 PRO A O 1
ATOM 583 N N . LEU A 1 80 ? -13.710 7.049 23.541 1.00 90.88 80 LEU A N 1
ATOM 584 C CA . LEU A 1 80 ? -13.906 5.604 23.682 1.00 90.88 80 LEU A CA 1
ATOM 585 C C . LEU A 1 80 ? -12.851 4.820 22.895 1.00 90.88 80 LEU A C 1
ATOM 587 O O . LEU A 1 80 ? -12.290 3.857 23.414 1.00 90.88 80 LEU A O 1
ATOM 591 N N . ALA A 1 81 ? -12.528 5.264 21.678 1.00 91.12 81 ALA A N 1
ATOM 592 C CA . ALA A 1 81 ? -11.474 4.653 20.874 1.00 91.12 81 ALA A CA 1
ATOM 593 C C . ALA A 1 81 ? -10.097 4.765 21.539 1.00 91.12 81 ALA A C 1
ATOM 595 O O . ALA A 1 81 ? -9.344 3.795 21.562 1.00 91.12 81 ALA A O 1
ATOM 596 N N . LEU A 1 82 ? -9.780 5.922 22.127 1.00 92.50 82 LEU A N 1
ATOM 597 C CA . LEU A 1 82 ? -8.527 6.127 22.847 1.00 92.50 82 LEU A CA 1
ATOM 598 C C . LEU A 1 82 ? -8.427 5.200 24.063 1.00 92.50 82 LEU A C 1
ATOM 600 O O . LEU A 1 82 ? -7.413 4.530 24.234 1.00 92.50 82 LEU A O 1
ATOM 604 N N . GLN A 1 83 ? -9.481 5.117 24.880 1.00 91.44 83 GLN A N 1
ATOM 605 C CA . GLN A 1 83 ? -9.519 4.195 26.020 1.00 91.44 83 GLN A CA 1
ATOM 606 C C . GLN A 1 83 ? -9.346 2.737 25.587 1.00 91.44 83 GLN A C 1
ATOM 608 O O . GLN A 1 83 ? -8.641 1.981 26.257 1.00 91.44 83 GLN A O 1
ATOM 613 N N . HIS A 1 84 ? -9.967 2.353 24.469 1.00 91.88 84 HIS A N 1
ATOM 614 C CA . HIS A 1 84 ? -9.812 1.023 23.887 1.00 91.88 84 HIS A CA 1
ATOM 615 C C . HIS A 1 84 ? -8.357 0.751 23.508 1.00 91.88 84 HIS A C 1
ATOM 617 O O . HIS A 1 84 ? -7.781 -0.208 24.001 1.00 91.88 84 HIS A O 1
ATOM 623 N N . ILE A 1 85 ? -7.732 1.630 22.724 1.00 93.19 85 ILE A N 1
ATOM 624 C CA . ILE A 1 85 ? -6.344 1.473 22.259 1.00 93.19 85 ILE A CA 1
ATOM 625 C C . ILE A 1 85 ? -5.328 1.486 23.400 1.00 93.19 85 ILE A C 1
ATOM 627 O O . ILE A 1 85 ? -4.397 0.681 23.402 1.00 93.19 85 ILE A O 1
ATOM 631 N N . MET A 1 86 ? -5.503 2.352 24.400 1.00 91.12 86 MET A N 1
ATOM 632 C CA . MET A 1 86 ? -4.643 2.334 25.587 1.00 91.12 86 MET A CA 1
ATOM 633 C C . MET A 1 86 ? -4.724 0.993 26.323 1.00 91.12 86 MET A C 1
ATOM 635 O O . MET A 1 86 ? -3.730 0.538 26.875 1.00 91.12 86 MET A O 1
ATOM 639 N N . ARG A 1 87 ? -5.883 0.330 26.309 1.00 89.25 87 ARG A N 1
ATOM 640 C CA . ARG A 1 87 ? -6.042 -0.989 26.924 1.00 89.25 87 ARG A CA 1
ATOM 641 C C . ARG A 1 87 ? -5.496 -2.112 26.038 1.00 89.25 87 ARG A C 1
ATOM 643 O O . ARG A 1 87 ? -4.829 -2.995 26.556 1.00 89.25 87 ARG A O 1
ATOM 650 N N . THR A 1 88 ? -5.761 -2.077 24.732 1.00 88.06 88 THR A N 1
ATOM 651 C CA . THR A 1 88 ? -5.533 -3.209 23.812 1.00 88.06 88 THR A CA 1
ATOM 652 C C . THR A 1 88 ? -4.212 -3.162 23.049 1.00 88.06 88 THR A C 1
ATOM 654 O O . THR A 1 88 ? -3.698 -4.209 22.664 1.00 88.06 88 THR A O 1
ATOM 657 N N . VAL A 1 89 ? -3.632 -1.980 22.839 1.00 88.19 89 VAL A N 1
ATOM 658 C CA . VAL A 1 89 ? -2.350 -1.811 22.137 1.00 88.19 89 VAL A CA 1
ATOM 659 C C . VAL A 1 89 ? -1.251 -1.409 23.111 1.00 88.19 89 VAL A C 1
ATOM 661 O O . VAL A 1 89 ? -0.194 -2.031 23.116 1.00 88.19 89 VAL A O 1
ATOM 664 N N . ALA A 1 90 ? -1.477 -0.415 23.977 1.00 85.00 90 ALA A N 1
ATOM 665 C CA . ALA A 1 90 ? -0.401 0.086 24.841 1.00 85.00 90 ALA A CA 1
ATOM 666 C C . ALA A 1 90 ? 0.067 -0.946 25.889 1.00 85.00 90 ALA A C 1
ATOM 668 O O . ALA A 1 90 ? 1.231 -0.935 26.273 1.00 85.00 90 ALA A O 1
ATOM 669 N N . LEU A 1 91 ? -0.809 -1.869 26.304 1.00 86.19 91 LEU A N 1
ATOM 670 C CA . LEU A 1 91 ? -0.481 -2.926 27.270 1.00 86.19 91 LEU A CA 1
ATOM 671 C C . LEU A 1 91 ? -0.059 -4.256 26.621 1.00 86.19 91 LEU A C 1
ATOM 673 O O . LEU A 1 91 ? 0.414 -5.148 27.324 1.00 86.19 91 LEU A O 1
ATOM 677 N N . HIS A 1 92 ? -0.226 -4.414 25.303 1.00 91.44 92 HIS A N 1
ATOM 678 C CA . HIS A 1 92 ? -0.012 -5.688 24.612 1.00 91.44 92 HIS A CA 1
ATOM 679 C C . HIS A 1 92 ? 1.135 -5.611 23.601 1.00 91.44 92 HIS A C 1
ATOM 681 O O . HIS A 1 92 ? 0.970 -5.201 22.451 1.00 91.44 92 HIS A O 1
ATOM 687 N N . GLU A 1 93 ? 2.296 -6.107 24.019 1.00 92.06 93 GLU A N 1
ATOM 688 C CA . GLU A 1 93 ? 3.532 -6.109 23.228 1.00 92.06 93 GLU A CA 1
ATOM 689 C C . GLU A 1 93 ? 3.413 -6.875 21.899 1.00 92.06 93 GLU A C 1
ATOM 691 O O . GLU A 1 93 ? 3.996 -6.486 20.887 1.00 92.06 93 GLU A O 1
ATOM 696 N N . SER A 1 94 ? 2.631 -7.957 21.861 1.00 92.06 94 SER A N 1
ATOM 697 C CA . SER A 1 94 ? 2.381 -8.719 20.631 1.00 92.06 94 SER A CA 1
ATOM 698 C C . SER A 1 94 ? 1.663 -7.876 19.572 1.00 92.06 94 SER A C 1
ATOM 700 O O . SER A 1 94 ? 2.055 -7.892 18.402 1.00 92.06 94 SER A O 1
ATOM 702 N N . THR A 1 95 ? 0.659 -7.099 19.986 1.00 91.81 95 THR A N 1
ATOM 703 C CA . THR A 1 95 ? -0.085 -6.177 19.123 1.00 91.81 95 THR A CA 1
ATOM 704 C C . THR A 1 95 ? 0.830 -5.074 18.603 1.00 91.81 95 THR A C 1
ATOM 706 O O . THR A 1 95 ? 0.883 -4.842 17.394 1.00 91.81 95 THR A O 1
ATOM 709 N N . GLN A 1 96 ? 1.624 -4.453 19.481 1.00 93.81 96 GLN A N 1
ATOM 710 C CA . GLN A 1 96 ? 2.580 -3.422 19.070 1.00 93.81 96 GLN A CA 1
ATOM 711 C C . GLN A 1 96 ? 3.627 -3.966 18.097 1.00 93.81 96 GLN A C 1
ATOM 713 O O . GLN A 1 96 ? 3.917 -3.338 17.082 1.00 93.81 96 GLN A O 1
ATOM 718 N N . ARG A 1 97 ? 4.164 -5.166 18.348 1.00 94.25 97 ARG A N 1
ATOM 719 C CA . ARG A 1 97 ? 5.131 -5.812 17.452 1.00 94.25 97 ARG A CA 1
ATOM 720 C C . ARG A 1 97 ? 4.548 -6.046 16.061 1.00 94.25 97 ARG A C 1
ATOM 722 O O . ARG A 1 97 ? 5.257 -5.837 15.074 1.00 94.25 97 ARG A O 1
ATOM 729 N N . ARG A 1 98 ? 3.279 -6.459 15.974 1.00 94.38 98 ARG A N 1
ATOM 730 C CA . ARG A 1 98 ? 2.579 -6.632 14.694 1.00 94.38 98 ARG A CA 1
ATOM 731 C C . ARG A 1 98 ? 2.425 -5.293 13.978 1.00 94.38 98 ARG A C 1
ATOM 733 O O . ARG A 1 98 ? 2.822 -5.204 12.824 1.00 94.38 98 ARG A O 1
ATOM 740 N N . ILE A 1 99 ? 1.985 -4.242 14.670 1.00 94.06 99 ILE A N 1
ATOM 741 C CA . ILE A 1 99 ? 1.869 -2.888 14.098 1.00 94.06 99 ILE A CA 1
ATOM 742 C C . ILE A 1 99 ? 3.234 -2.357 13.630 1.00 94.06 99 ILE A C 1
ATOM 744 O O . ILE A 1 99 ? 3.346 -1.878 12.504 1.00 94.06 99 ILE A O 1
ATOM 748 N N . ARG A 1 100 ? 4.303 -2.519 14.420 1.00 95.06 100 ARG A N 1
ATOM 749 C CA . ARG A 1 100 ? 5.672 -2.153 14.006 1.00 95.06 100 ARG A CA 1
ATOM 750 C C . ARG A 1 100 ? 6.116 -2.902 12.754 1.00 95.06 100 ARG A C 1
ATOM 752 O O . ARG A 1 100 ? 6.747 -2.312 11.884 1.00 95.06 100 ARG A O 1
ATOM 759 N N . ARG A 1 101 ? 5.783 -4.193 12.641 1.00 94.88 101 ARG A N 1
ATOM 760 C CA . ARG A 1 101 ? 6.060 -4.974 11.427 1.00 94.88 101 ARG A CA 1
ATOM 761 C C . ARG A 1 101 ? 5.314 -4.402 10.221 1.00 94.88 101 ARG A C 1
ATOM 763 O O . ARG A 1 101 ? 5.935 -4.247 9.180 1.00 94.88 101 ARG A O 1
ATOM 770 N N . LEU A 1 102 ? 4.035 -4.051 10.366 1.00 94.56 102 LEU A N 1
ATOM 771 C CA . LEU A 1 102 ? 3.258 -3.428 9.289 1.00 94.56 102 LEU A CA 1
ATOM 772 C C . LEU A 1 102 ? 3.902 -2.116 8.808 1.00 94.56 102 LEU A C 1
ATOM 774 O O . LEU A 1 102 ? 4.079 -1.933 7.607 1.00 94.56 102 LEU A O 1
ATOM 778 N N . ILE A 1 103 ? 4.324 -1.252 9.739 1.00 93.75 103 ILE A N 1
ATOM 779 C CA . ILE A 1 103 ? 5.001 0.020 9.428 1.00 93.75 103 ILE A CA 1
ATOM 780 C C . ILE A 1 103 ? 6.332 -0.222 8.700 1.00 93.75 103 ILE A C 1
ATOM 782 O O . ILE A 1 103 ? 6.609 0.414 7.684 1.00 93.75 103 ILE A O 1
ATOM 786 N N . ARG A 1 104 ? 7.159 -1.162 9.180 1.00 95.25 104 ARG A N 1
ATOM 787 C CA . ARG A 1 104 ? 8.429 -1.495 8.514 1.00 95.25 104 ARG A CA 1
ATOM 788 C C . ARG A 1 104 ? 8.214 -2.042 7.108 1.00 95.25 104 ARG A C 1
ATOM 790 O O . ARG A 1 104 ? 8.848 -1.549 6.183 1.00 95.25 104 ARG A O 1
ATOM 797 N N . ASN A 1 105 ? 7.292 -2.990 6.943 1.00 94.88 105 ASN A N 1
ATOM 798 C CA . ASN A 1 105 ? 6.975 -3.566 5.637 1.00 94.88 105 ASN A CA 1
ATOM 799 C C . ASN A 1 105 ? 6.522 -2.480 4.646 1.00 94.88 105 ASN A C 1
ATOM 801 O O . ASN A 1 105 ? 6.954 -2.481 3.496 1.00 94.88 105 ASN A O 1
ATOM 805 N N . GLN A 1 106 ? 5.696 -1.524 5.091 1.00 94.94 106 GLN A N 1
ATOM 806 C CA . GLN A 1 106 ? 5.303 -0.379 4.268 1.00 94.94 106 GLN A CA 1
ATOM 807 C C . GLN A 1 106 ? 6.532 0.407 3.786 1.00 94.94 106 GLN A C 1
ATOM 809 O O . GLN A 1 106 ? 6.687 0.637 2.587 1.00 94.94 106 GLN A O 1
ATOM 814 N N . HIS A 1 107 ? 7.425 0.791 4.700 1.00 95.94 107 HIS A N 1
ATOM 815 C CA . HIS A 1 107 ? 8.629 1.543 4.344 1.00 95.94 107 HIS A CA 1
ATOM 816 C C . HIS A 1 107 ? 9.586 0.759 3.440 1.00 95.94 107 HIS A C 1
ATOM 818 O O . HIS A 1 107 ? 10.236 1.350 2.576 1.00 95.94 107 HIS A O 1
ATOM 824 N N . GLU A 1 108 ? 9.682 -0.559 3.614 1.00 97.06 108 GLU A N 1
ATOM 825 C CA . GLU A 1 108 ? 10.463 -1.432 2.736 1.00 97.06 108 GLU A CA 1
ATOM 826 C C . GLU A 1 108 ? 9.901 -1.439 1.310 1.00 97.06 108 GLU A C 1
ATOM 828 O O . GLU A 1 108 ? 10.666 -1.261 0.360 1.00 97.06 108 GLU A O 1
ATOM 833 N N . HIS A 1 109 ? 8.579 -1.557 1.145 1.00 97.00 109 HIS A N 1
ATOM 834 C CA . HIS A 1 109 ? 7.935 -1.474 -0.168 1.00 97.00 109 HIS A CA 1
ATOM 835 C C . HIS A 1 109 ? 8.117 -0.098 -0.817 1.00 97.00 109 HIS A C 1
ATOM 837 O O . HIS A 1 109 ? 8.502 -0.024 -1.983 1.00 97.00 109 HIS A O 1
ATOM 843 N N . GLU A 1 110 ? 7.912 0.987 -0.066 1.00 97.56 110 GLU A N 1
ATOM 844 C CA . GLU A 1 110 ? 8.114 2.358 -0.552 1.00 97.56 110 GLU A CA 1
ATOM 845 C C . GLU A 1 110 ? 9.555 2.583 -1.024 1.00 97.56 110 GLU A C 1
ATOM 847 O O . GLU A 1 110 ? 9.782 3.114 -2.116 1.00 97.56 110 GLU A O 1
ATOM 852 N N . ARG A 1 111 ? 10.535 2.124 -0.235 1.00 98.19 111 ARG A N 1
ATOM 853 C CA . ARG A 1 111 ? 11.954 2.187 -0.596 1.00 98.19 111 ARG A CA 1
ATOM 854 C C . ARG A 1 111 ? 12.245 1.356 -1.839 1.00 98.19 111 ARG A C 1
ATOM 856 O O . ARG A 1 111 ? 12.893 1.854 -2.752 1.00 98.19 111 ARG A O 1
ATOM 863 N N . HIS A 1 112 ? 11.731 0.131 -1.910 1.00 97.81 112 HIS A N 1
ATOM 864 C CA . HIS A 1 112 ? 11.926 -0.742 -3.063 1.00 97.81 112 HIS A CA 1
ATOM 865 C C . HIS A 1 112 ? 11.352 -0.131 -4.349 1.00 97.81 112 HIS A C 1
ATOM 867 O O . HIS A 1 112 ? 12.018 -0.120 -5.385 1.00 97.81 112 HIS A O 1
ATOM 873 N N . TRP A 1 113 ? 10.139 0.427 -4.296 1.00 98.19 113 TRP A N 1
ATOM 874 C CA . TRP A 1 113 ? 9.531 1.095 -5.447 1.00 98.19 113 TRP A CA 1
ATOM 875 C C . TRP A 1 113 ? 10.314 2.331 -5.875 1.00 98.19 113 TRP A C 1
ATOM 877 O O . TRP A 1 113 ? 10.486 2.551 -7.079 1.00 98.19 113 TRP A O 1
ATOM 887 N N . TRP A 1 114 ? 10.808 3.111 -4.912 1.00 98.00 114 TRP A N 1
ATOM 888 C CA . TRP A 1 114 ? 11.668 4.257 -5.177 1.00 98.00 114 TRP A CA 1
ATOM 889 C C . TRP A 1 114 ? 12.975 3.838 -5.855 1.00 98.00 114 TRP A C 1
ATOM 891 O O . TRP A 1 114 ? 13.298 4.350 -6.929 1.00 98.00 114 TRP A O 1
ATOM 901 N N . ASP A 1 115 ? 13.683 2.865 -5.285 1.00 98.38 115 ASP A N 1
ATOM 902 C CA . ASP A 1 115 ? 14.949 2.361 -5.818 1.00 98.38 115 ASP A CA 1
ATOM 903 C C . ASP A 1 115 ? 14.764 1.780 -7.225 1.00 98.38 115 ASP A C 1
ATOM 905 O O . ASP A 1 115 ? 15.557 2.062 -8.128 1.00 98.38 115 ASP A O 1
ATOM 909 N N . GLY A 1 116 ? 13.672 1.044 -7.455 1.00 97.75 116 GLY A N 1
ATOM 910 C CA . GLY A 1 116 ? 13.314 0.535 -8.776 1.00 97.75 116 GLY A CA 1
ATOM 911 C C . GLY A 1 116 ? 13.052 1.653 -9.791 1.00 97.75 116 GLY A C 1
ATOM 912 O O . GLY A 1 116 ? 13.527 1.572 -10.927 1.00 97.75 116 GLY A O 1
ATOM 913 N N . ARG A 1 117 ? 12.397 2.750 -9.383 1.00 97.38 117 ARG A N 1
ATOM 914 C CA . ARG A 1 117 ? 12.178 3.924 -10.246 1.00 97.38 117 ARG A CA 1
ATOM 915 C C . ARG A 1 117 ? 13.492 4.625 -10.581 1.00 97.38 117 ARG A C 1
ATOM 917 O O . ARG A 1 117 ? 13.739 4.944 -11.743 1.00 97.38 117 ARG A O 1
ATOM 924 N N . VAL A 1 118 ? 14.357 4.830 -9.586 1.00 98.12 118 VAL A N 1
ATOM 925 C CA . VAL A 1 118 ? 15.690 5.428 -9.771 1.00 98.12 118 VAL A CA 1
ATOM 926 C C . VAL A 1 118 ? 16.535 4.574 -10.718 1.00 98.12 118 VAL A C 1
ATOM 928 O O . VAL A 1 118 ? 17.154 5.099 -11.650 1.00 98.12 118 VAL A O 1
ATOM 931 N N . ALA A 1 119 ? 16.529 3.252 -10.533 1.00 97.38 119 ALA A N 1
ATOM 932 C CA . ALA A 1 119 ? 17.235 2.319 -11.403 1.00 97.38 119 ALA A CA 1
ATOM 933 C C . ALA A 1 119 ? 16.700 2.360 -12.843 1.00 97.38 119 ALA A C 1
ATOM 935 O O . ALA A 1 119 ? 17.499 2.356 -13.788 1.00 97.38 119 ALA A O 1
ATOM 936 N N . LEU A 1 120 ? 15.378 2.454 -13.015 1.00 96.38 120 LEU A N 1
ATOM 937 C CA . LEU A 1 120 ? 14.736 2.567 -14.321 1.00 96.38 120 LEU A CA 1
ATOM 938 C C . LEU A 1 120 ? 15.137 3.864 -15.030 1.00 96.38 120 LEU A C 1
ATOM 940 O O . LEU A 1 120 ? 15.611 3.813 -16.162 1.00 96.38 120 LEU A O 1
ATOM 944 N N . VAL A 1 121 ? 15.059 5.010 -14.353 1.00 95.75 121 VAL A N 1
ATOM 945 C CA . VAL A 1 121 ? 15.482 6.306 -14.915 1.00 95.75 121 VAL A CA 1
ATOM 946 C C . VAL A 1 121 ? 16.954 6.272 -15.328 1.00 95.75 121 VAL A C 1
ATOM 948 O O . VAL A 1 121 ? 17.302 6.702 -16.430 1.00 95.75 121 VAL A O 1
ATOM 951 N N . ARG A 1 122 ? 17.829 5.688 -14.500 1.00 96.25 122 ARG A N 1
ATOM 952 C CA . ARG A 1 122 ? 19.250 5.521 -14.840 1.00 96.25 122 ARG A CA 1
ATOM 953 C C . ARG A 1 122 ? 19.448 4.650 -16.086 1.00 96.25 122 ARG A C 1
ATOM 955 O O . ARG A 1 122 ? 20.289 4.968 -16.932 1.00 96.25 122 ARG A O 1
ATOM 962 N N . LYS A 1 123 ? 18.688 3.556 -16.213 1.00 93.56 123 LYS A N 1
ATOM 963 C CA . LYS A 1 123 ? 18.713 2.664 -17.385 1.00 93.56 123 LYS A CA 1
ATOM 964 C C . LYS A 1 123 ? 18.268 3.404 -18.648 1.00 93.56 123 LYS A C 1
ATOM 966 O O . LYS A 1 123 ? 18.935 3.275 -19.672 1.00 93.56 123 LYS A O 1
ATOM 971 N N . LEU A 1 124 ? 17.192 4.187 -18.573 1.00 91.75 124 LEU A N 1
ATOM 972 C CA . LEU A 1 124 ? 16.695 4.995 -19.691 1.00 91.75 124 LEU A CA 1
ATOM 973 C C . LEU A 1 124 ? 17.722 6.059 -20.111 1.00 91.75 124 LEU A C 1
ATOM 975 O O . LEU A 1 124 ? 18.074 6.131 -21.285 1.00 91.75 124 LEU A O 1
ATOM 979 N N . GLY A 1 125 ? 18.325 6.777 -19.158 1.00 88.94 125 GLY A N 1
ATOM 980 C CA . GLY A 1 125 ? 19.406 7.726 -19.458 1.00 88.94 125 GLY A CA 1
ATOM 981 C C . GLY A 1 125 ? 20.632 7.064 -20.106 1.00 88.94 125 GLY A C 1
ATOM 982 O O . GLY A 1 125 ? 21.193 7.584 -21.066 1.00 88.94 125 GLY A O 1
ATOM 983 N N . SER A 1 126 ? 21.012 5.865 -19.654 1.00 89.31 126 SER A N 1
ATOM 984 C CA . SER A 1 126 ? 22.119 5.107 -20.267 1.00 89.31 126 SER A CA 1
ATOM 985 C C . SER A 1 126 ? 21.804 4.653 -21.699 1.00 89.31 126 SER A C 1
ATOM 987 O O . SER A 1 126 ? 22.708 4.554 -22.532 1.00 89.31 126 SER A O 1
ATOM 989 N N . ARG A 1 127 ? 20.531 4.364 -22.002 1.00 87.38 127 ARG A N 1
ATOM 990 C CA . ARG A 1 127 ? 20.075 4.013 -23.357 1.00 87.38 127 ARG A CA 1
ATOM 991 C C . ARG A 1 127 ? 20.166 5.205 -24.301 1.00 87.38 127 ARG A C 1
ATOM 993 O O . ARG A 1 127 ? 20.569 5.016 -25.446 1.00 87.38 127 ARG A O 1
ATOM 1000 N N . ASP A 1 128 ? 19.835 6.401 -23.828 1.00 85.81 128 ASP A N 1
ATOM 1001 C CA . ASP A 1 128 ? 19.941 7.628 -24.620 1.00 85.81 128 ASP A CA 1
ATOM 1002 C C . ASP A 1 128 ? 21.403 7.959 -24.973 1.00 85.81 128 ASP A C 1
ATOM 1004 O O . ASP A 1 128 ? 21.738 8.162 -26.140 1.00 85.81 128 ASP A O 1
ATOM 1008 N N . VAL A 1 129 ? 22.315 7.857 -23.997 1.00 86.81 129 VAL A N 1
ATOM 1009 C CA . VAL A 1 129 ? 23.761 8.033 -24.236 1.00 86.81 129 VAL A CA 1
ATOM 1010 C C . VAL A 1 129 ? 24.284 7.023 -25.262 1.00 86.81 129 VAL A C 1
ATOM 1012 O O . VAL A 1 129 ? 24.905 7.411 -26.253 1.00 86.81 129 VAL A O 1
ATOM 1015 N N . ARG A 1 130 ? 23.976 5.730 -25.080 1.00 85.00 130 ARG A N 1
ATOM 1016 C CA . ARG A 1 130 ? 24.396 4.664 -26.008 1.00 85.00 130 ARG A CA 1
ATOM 1017 C C . ARG A 1 130 ? 23.862 4.897 -27.420 1.00 85.00 130 ARG A C 1
ATOM 1019 O O . ARG A 1 130 ? 24.558 4.648 -28.401 1.00 85.00 130 ARG A O 1
ATOM 1026 N N . ARG A 1 131 ? 22.622 5.373 -27.531 1.00 84.56 131 ARG A N 1
ATOM 1027 C CA . ARG A 1 131 ? 22.011 5.733 -28.811 1.00 84.56 131 ARG A CA 1
ATOM 1028 C C . ARG A 1 131 ? 22.804 6.845 -29.491 1.00 84.56 131 ARG A C 1
ATOM 1030 O O . ARG A 1 131 ? 23.156 6.693 -30.657 1.00 84.56 131 ARG A O 1
ATOM 1037 N N . GLY A 1 132 ? 23.137 7.913 -28.767 1.00 84.69 132 GLY A N 1
ATOM 1038 C CA . GLY A 1 132 ? 23.961 9.008 -29.285 1.00 84.69 132 GLY A CA 1
ATOM 1039 C C . GLY A 1 132 ? 25.343 8.552 -29.771 1.00 84.69 132 GLY A C 1
ATOM 1040 O O . GLY A 1 132 ? 25.792 8.971 -30.840 1.00 84.69 132 GLY A O 1
ATOM 1041 N N . GLU A 1 133 ? 25.997 7.650 -29.037 1.00 86.44 133 GLU A N 1
ATOM 1042 C CA . GLU A 1 133 ? 27.278 7.054 -29.444 1.00 86.44 133 GLU A CA 1
ATOM 1043 C C . GLU A 1 133 ? 27.150 6.232 -30.732 1.00 86.44 133 GLU A C 1
ATOM 1045 O O . GLU A 1 133 ? 27.957 6.401 -31.647 1.00 86.44 133 GLU A O 1
ATOM 1050 N N . LEU A 1 134 ? 26.104 5.407 -30.849 1.00 84.88 134 LEU A N 1
ATOM 1051 C CA . LEU A 1 134 ? 25.828 4.637 -32.064 1.00 84.88 134 LEU A CA 1
ATOM 1052 C C . LEU A 1 134 ? 25.584 5.545 -33.277 1.00 84.88 134 LEU A C 1
ATOM 1054 O O . LEU A 1 134 ? 26.139 5.270 -34.341 1.00 84.88 134 LEU A O 1
ATOM 1058 N N . VAL A 1 135 ? 24.827 6.644 -33.127 1.00 84.56 135 VAL A N 1
ATOM 1059 C CA . VAL A 1 135 ? 24.666 7.639 -34.209 1.00 84.56 135 VAL A CA 1
ATOM 1060 C C . VAL A 1 135 ? 26.026 8.178 -34.636 1.00 84.56 135 VAL A C 1
ATOM 1062 O O . VAL A 1 135 ? 26.320 8.217 -35.829 1.00 84.56 135 VAL A O 1
ATOM 1065 N N . ARG A 1 136 ? 26.868 8.581 -33.678 1.00 87.25 136 ARG A N 1
ATOM 1066 C CA . ARG A 1 136 ? 28.186 9.165 -33.959 1.00 87.25 136 ARG A CA 1
ATOM 1067 C C . ARG A 1 136 ? 29.096 8.184 -34.701 1.00 87.25 136 ARG A C 1
ATOM 1069 O O . ARG A 1 136 ? 29.774 8.579 -35.651 1.00 87.25 136 ARG A O 1
ATOM 1076 N N . VAL A 1 137 ? 29.105 6.915 -34.292 1.00 87.19 137 VAL A N 1
ATOM 1077 C CA . VAL A 1 137 ? 29.857 5.853 -34.979 1.00 87.19 137 VAL A CA 1
ATOM 1078 C C . VAL A 1 137 ? 29.317 5.643 -36.394 1.00 87.19 137 VAL A C 1
ATOM 1080 O O . VAL A 1 137 ? 30.099 5.624 -37.342 1.00 87.19 137 VAL A O 1
ATOM 1083 N N . LEU A 1 138 ? 27.994 5.562 -36.567 1.00 85.69 138 LEU A N 1
ATOM 1084 C CA . LEU A 1 138 ? 27.374 5.343 -37.876 1.00 85.69 138 LEU A CA 1
ATOM 1085 C C . LEU A 1 138 ? 27.656 6.503 -38.849 1.00 85.69 138 LEU A C 1
ATOM 1087 O O . LEU A 1 138 ? 27.995 6.270 -40.009 1.00 85.69 138 LEU A O 1
ATOM 1091 N N . GLN A 1 139 ? 27.615 7.743 -38.351 1.00 87.81 139 GLN A N 1
ATOM 1092 C CA . GLN A 1 139 ? 28.011 8.940 -39.101 1.00 87.81 139 GLN A CA 1
ATOM 1093 C 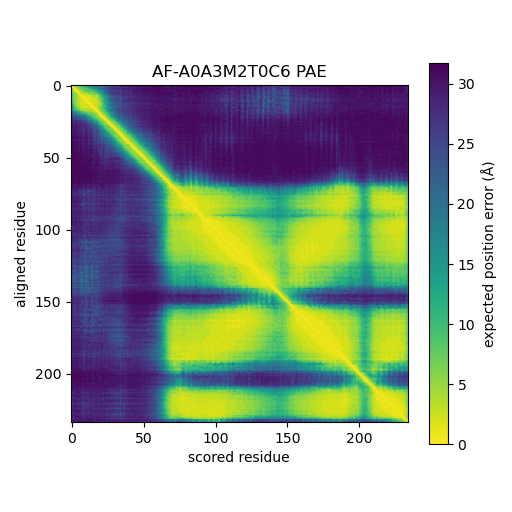C . GLN A 1 139 ? 29.491 8.906 -39.504 1.00 87.81 139 GLN A C 1
ATOM 1095 O O . GLN A 1 139 ? 29.827 9.275 -40.626 1.00 87.81 139 GLN A O 1
ATOM 1100 N N . SER A 1 140 ? 30.371 8.429 -38.620 1.00 87.56 140 SER A N 1
ATOM 1101 C CA . SER A 1 140 ? 31.816 8.349 -38.881 1.00 87.56 140 SER A CA 1
ATOM 1102 C C . SER A 1 140 ? 32.171 7.326 -39.968 1.00 87.56 140 SER A C 1
ATOM 1104 O O . SER A 1 140 ? 33.159 7.503 -40.675 1.00 87.56 140 SER A O 1
ATOM 1106 N N . VAL A 1 141 ? 31.357 6.277 -40.134 1.00 88.25 141 VAL A N 1
ATOM 1107 C CA . VAL A 1 141 ? 31.524 5.240 -41.174 1.00 88.25 141 VAL A CA 1
ATOM 1108 C C . VAL A 1 141 ? 30.890 5.658 -42.517 1.00 88.25 141 VAL A C 1
ATOM 1110 O O . VAL A 1 141 ? 31.032 4.964 -43.520 1.00 88.25 141 VAL A O 1
ATOM 1113 N N . GLY A 1 142 ? 30.227 6.820 -42.577 1.00 79.69 142 GLY A N 1
ATOM 1114 C CA . GLY A 1 142 ? 29.601 7.336 -43.799 1.00 79.69 142 GLY A CA 1
ATOM 1115 C C . GLY A 1 142 ? 28.268 6.669 -44.147 1.00 79.69 142 GLY A C 1
ATOM 1116 O O . GLY A 1 142 ? 27.788 6.804 -45.272 1.00 79.69 142 GLY A O 1
ATOM 1117 N N . ALA A 1 143 ? 27.658 5.950 -43.200 1.00 73.00 143 ALA A N 1
ATOM 1118 C CA . ALA A 1 143 ? 26.355 5.336 -43.399 1.00 73.00 143 ALA A CA 1
ATOM 1119 C C . ALA A 1 143 ? 25.224 6.370 -43.201 1.00 73.00 143 ALA A C 1
ATOM 1121 O O . ALA A 1 143 ? 25.259 7.154 -42.246 1.00 73.00 143 ALA A O 1
ATOM 1122 N N . PRO A 1 144 ? 24.198 6.390 -44.073 1.00 67.31 144 PRO A N 1
ATOM 1123 C CA . PRO A 1 144 ? 23.062 7.289 -43.915 1.00 67.31 144 PRO A CA 1
ATOM 1124 C C . PRO A 1 144 ? 22.239 6.918 -42.668 1.00 67.31 144 PRO A C 1
ATOM 1126 O O . PRO A 1 144 ? 21.740 5.806 -42.539 1.00 67.31 144 PRO A O 1
ATOM 1129 N N . VAL A 1 145 ? 22.062 7.883 -41.758 1.00 64.12 145 VAL A N 1
ATOM 1130 C CA . VAL A 1 145 ? 21.299 7.788 -40.487 1.00 64.12 145 VAL A CA 1
ATOM 1131 C C . VAL A 1 145 ? 19.769 7.797 -40.700 1.00 64.12 145 VAL A C 1
ATOM 1133 O O . VAL A 1 145 ? 18.992 7.961 -39.767 1.00 64.12 145 VAL A O 1
ATOM 1136 N N . GLN A 1 146 ? 19.281 7.618 -41.927 1.00 56.16 146 GLN A N 1
ATOM 1137 C CA . GLN A 1 146 ? 17.844 7.589 -42.209 1.00 56.16 146 GLN A CA 1
ATOM 1138 C C . GLN A 1 146 ? 17.344 6.142 -42.239 1.00 56.16 146 GLN A C 1
ATOM 1140 O O . GLN A 1 146 ? 17.334 5.509 -43.287 1.00 56.16 146 GLN A O 1
ATOM 1145 N N . GLY A 1 147 ? 16.942 5.618 -41.077 1.00 54.94 147 GLY A N 1
ATOM 1146 C CA . GLY A 1 147 ? 16.098 4.415 -41.007 1.00 54.94 147 GLY A CA 1
ATOM 1147 C C . GLY A 1 147 ? 16.503 3.338 -39.998 1.00 54.94 147 GLY A C 1
ATOM 1148 O O . GLY A 1 147 ? 15.714 2.442 -39.741 1.00 54.94 147 GLY A O 1
ATOM 1149 N N . SER A 1 148 ? 17.686 3.413 -39.387 1.00 50.81 148 SER A N 1
ATOM 1150 C CA . SER A 1 148 ? 18.224 2.303 -38.574 1.00 50.81 148 SER A CA 1
ATOM 1151 C C . SER A 1 148 ? 18.098 2.513 -37.060 1.00 50.81 148 SER A C 1
ATOM 1153 O O . SER A 1 148 ? 18.994 2.116 -36.316 1.00 50.81 148 SER A O 1
ATOM 1155 N N . MET A 1 149 ? 17.049 3.194 -36.585 1.00 57.31 149 MET A N 1
ATOM 1156 C CA . MET A 1 149 ? 16.907 3.535 -35.159 1.00 57.31 149 MET A CA 1
ATOM 1157 C C . MET A 1 149 ? 15.595 3.078 -34.513 1.00 57.31 149 MET A C 1
ATOM 1159 O O . MET A 1 149 ? 15.144 3.667 -33.537 1.00 57.31 149 MET A O 1
ATOM 1163 N N . ASP A 1 150 ? 15.026 1.978 -34.999 1.00 56.00 150 ASP A N 1
ATOM 1164 C CA . ASP A 1 150 ? 13.816 1.349 -34.447 1.00 56.00 150 ASP A CA 1
ATOM 1165 C C . ASP A 1 150 ? 14.116 0.408 -33.268 1.00 56.00 150 ASP A C 1
ATOM 1167 O O . ASP A 1 150 ? 13.751 -0.764 -33.259 1.00 56.00 150 ASP A O 1
ATOM 1171 N N . GLY A 1 151 ? 14.827 0.909 -32.256 1.00 56.22 151 GLY A N 1
ATOM 1172 C CA . GLY A 1 151 ? 15.080 0.147 -31.025 1.00 56.22 151 GLY A CA 1
ATOM 1173 C C . GLY A 1 151 ? 14.171 0.534 -29.862 1.00 56.22 151 GLY A C 1
ATOM 1174 O O . GLY A 1 151 ? 13.736 -0.320 -29.100 1.00 56.22 151 GLY A O 1
ATOM 1175 N N . SER A 1 152 ? 13.921 1.831 -29.698 1.00 59.94 152 SER A N 1
ATOM 1176 C CA . SER A 1 152 ? 12.977 2.378 -28.724 1.00 59.94 152 SER A CA 1
ATOM 1177 C C . SER A 1 152 ? 12.970 3.885 -28.902 1.00 59.94 152 SER A C 1
ATOM 1179 O O . SER A 1 152 ? 14.016 4.516 -28.803 1.00 59.94 152 SER A O 1
ATOM 1181 N N . THR A 1 153 ? 11.845 4.501 -29.187 1.00 69.06 153 THR A N 1
ATOM 1182 C CA . THR A 1 153 ? 11.721 5.959 -29.262 1.00 69.06 153 THR A CA 1
ATOM 1183 C C . THR A 1 153 ? 11.730 6.569 -27.850 1.00 69.06 153 THR A C 1
ATOM 1185 O O . THR A 1 153 ? 11.435 5.873 -26.880 1.00 69.06 153 THR A O 1
ATOM 1188 N N . PRO A 1 154 ? 12.056 7.863 -27.678 1.00 72.88 154 PRO A N 1
ATOM 1189 C CA . PRO A 1 154 ? 11.879 8.538 -26.386 1.00 72.88 154 PRO A CA 1
ATOM 1190 C C . PRO A 1 154 ? 10.426 8.467 -25.877 1.00 72.88 154 PRO A C 1
ATOM 1192 O O . PRO A 1 154 ? 10.190 8.513 -24.674 1.00 72.88 154 PRO A O 1
ATOM 1195 N N . HIS A 1 155 ? 9.450 8.299 -26.776 1.00 77.25 155 HIS A N 1
ATOM 1196 C CA . HIS A 1 155 ? 8.062 8.015 -26.415 1.00 77.25 155 HIS A CA 1
ATOM 1197 C C . HIS A 1 155 ? 7.925 6.673 -25.675 1.00 77.25 155 HIS A C 1
ATOM 1199 O O . HIS A 1 155 ? 7.278 6.616 -24.629 1.00 77.25 155 HIS A O 1
ATOM 1205 N N . ASP A 1 156 ? 8.608 5.628 -26.139 1.00 83.62 156 ASP A N 1
ATOM 1206 C CA . ASP A 1 156 ? 8.599 4.314 -25.485 1.00 83.62 156 ASP A CA 1
ATOM 1207 C C . ASP A 1 156 ? 9.230 4.367 -24.087 1.00 83.62 156 ASP A C 1
ATOM 1209 O O . ASP A 1 156 ? 8.731 3.731 -23.162 1.00 83.62 156 ASP A O 1
ATOM 1213 N N . ASP A 1 157 ? 10.273 5.183 -23.898 1.00 87.69 157 ASP A N 1
ATOM 1214 C CA . ASP A 1 157 ? 10.905 5.386 -22.588 1.00 87.69 157 ASP A CA 1
ATOM 1215 C C . ASP A 1 157 ? 9.928 6.056 -21.597 1.00 87.69 157 ASP A C 1
ATOM 1217 O O . ASP A 1 157 ? 9.839 5.659 -20.430 1.00 87.69 157 ASP A O 1
ATOM 1221 N N . THR A 1 158 ? 9.136 7.035 -22.060 1.00 89.38 158 THR A N 1
ATOM 1222 C CA . THR A 1 158 ? 8.079 7.649 -21.233 1.00 89.38 158 THR A CA 1
ATOM 1223 C C . THR A 1 158 ? 6.948 6.674 -20.912 1.00 89.38 158 THR A C 1
ATOM 1225 O O . THR A 1 158 ? 6.447 6.668 -19.786 1.00 89.38 158 THR A O 1
ATOM 1228 N N . ALA A 1 159 ? 6.577 5.812 -21.862 1.00 92.00 159 ALA A N 1
ATOM 1229 C CA . ALA A 1 159 ? 5.564 4.784 -21.659 1.00 92.00 159 ALA A CA 1
ATOM 1230 C C . ALA A 1 159 ? 6.042 3.685 -20.689 1.00 92.00 159 ALA A C 1
ATOM 1232 O O . ALA A 1 159 ? 5.261 3.236 -19.848 1.00 92.00 159 ALA A O 1
ATOM 1233 N N . GLU A 1 160 ? 7.322 3.290 -20.741 1.00 93.38 160 GLU A N 1
ATOM 1234 C CA . GLU A 1 160 ? 7.939 2.338 -19.799 1.00 93.38 160 GLU A CA 1
ATOM 1235 C C . GLU A 1 160 ? 7.889 2.888 -18.365 1.00 93.38 160 GLU A C 1
ATOM 1237 O O . GLU A 1 160 ? 7.471 2.178 -17.445 1.00 93.38 160 GLU A O 1
ATOM 1242 N N . LEU A 1 161 ? 8.229 4.169 -18.175 1.00 95.31 161 LEU A N 1
ATOM 1243 C CA . LEU A 1 161 ? 8.157 4.819 -16.864 1.00 95.31 161 LEU A CA 1
ATOM 1244 C C . LEU A 1 161 ? 6.711 4.947 -16.359 1.00 95.31 161 LEU A C 1
ATOM 1246 O O . LEU A 1 161 ? 6.442 4.638 -15.200 1.00 95.31 161 LEU A O 1
ATOM 1250 N N . ALA A 1 162 ? 5.767 5.324 -17.226 1.00 96.56 162 ALA A N 1
ATOM 1251 C CA . ALA A 1 162 ? 4.349 5.397 -16.869 1.00 96.56 162 ALA A CA 1
ATOM 1252 C C . ALA A 1 162 ? 3.772 4.020 -16.493 1.00 96.56 162 ALA A C 1
ATOM 1254 O O . ALA A 1 162 ? 3.003 3.905 -15.539 1.00 96.56 162 ALA A O 1
ATOM 1255 N N . SER A 1 163 ? 4.173 2.959 -17.201 1.00 97.56 163 SER A N 1
ATOM 1256 C CA . SER A 1 163 ? 3.793 1.581 -16.867 1.00 97.56 163 SER A CA 1
ATOM 1257 C C . SER A 1 163 ? 4.330 1.167 -15.497 1.00 97.56 163 SER A C 1
ATOM 1259 O O . SER A 1 163 ? 3.618 0.522 -14.724 1.00 97.56 163 SER A O 1
ATOM 1261 N N . TYR A 1 164 ? 5.567 1.552 -15.172 1.00 97.94 164 TYR A N 1
ATOM 1262 C CA . TYR A 1 164 ? 6.140 1.311 -13.851 1.00 97.94 164 TYR A CA 1
ATOM 1263 C C . TYR A 1 164 ? 5.363 2.054 -12.756 1.00 97.94 164 TYR A C 1
ATOM 1265 O O . TYR A 1 164 ? 4.944 1.431 -11.782 1.00 97.94 164 TYR A O 1
ATOM 1273 N N . ASP A 1 165 ? 5.096 3.348 -12.942 1.00 98.12 165 ASP A N 1
ATOM 1274 C CA . ASP A 1 165 ? 4.353 4.158 -11.971 1.00 98.12 165 ASP A CA 1
ATOM 1275 C C . ASP A 1 165 ? 2.925 3.609 -11.754 1.00 98.12 165 ASP A C 1
ATOM 1277 O O . ASP A 1 165 ? 2.452 3.538 -10.618 1.00 98.12 165 ASP A O 1
ATOM 1281 N N . ALA A 1 166 ? 2.264 3.118 -12.809 1.00 98.25 166 ALA A N 1
ATOM 1282 C CA . ALA A 1 166 ? 0.964 2.451 -12.702 1.00 98.25 166 ALA A CA 1
ATOM 1283 C C . ALA A 1 166 ? 1.033 1.138 -11.896 1.00 98.25 166 ALA A C 1
ATOM 1285 O O . ALA A 1 166 ? 0.142 0.856 -11.092 1.00 98.25 166 ALA A O 1
ATOM 1286 N N . LYS A 1 167 ? 2.098 0.340 -12.063 1.00 98.31 167 LYS A N 1
ATOM 1287 C CA . LYS A 1 167 ? 2.321 -0.874 -11.255 1.00 98.31 167 LYS A CA 1
ATOM 1288 C C . LYS A 1 167 ? 2.526 -0.532 -9.783 1.00 98.31 167 LYS A C 1
ATOM 1290 O O . LYS A 1 167 ? 1.922 -1.179 -8.932 1.00 98.31 167 LYS A O 1
ATOM 1295 N N . VAL A 1 168 ? 3.330 0.492 -9.491 1.00 98.38 168 VAL A N 1
ATOM 1296 C CA . VAL A 1 168 ? 3.559 0.971 -8.120 1.00 98.38 168 VAL A CA 1
ATOM 1297 C C . VAL A 1 168 ? 2.257 1.458 -7.491 1.00 98.38 168 VAL A C 1
ATOM 1299 O O . VAL A 1 168 ? 1.973 1.104 -6.353 1.00 98.38 168 VAL A O 1
ATOM 1302 N N . TYR A 1 169 ? 1.433 2.207 -8.229 1.00 98.25 169 TYR A N 1
ATOM 1303 C CA . TYR A 1 169 ? 0.127 2.659 -7.743 1.00 98.25 169 TYR A CA 1
ATOM 1304 C C . TYR A 1 169 ? -0.817 1.494 -7.405 1.00 98.25 169 TYR A C 1
ATOM 1306 O O . TYR A 1 169 ? -1.453 1.479 -6.349 1.00 98.25 169 TYR A O 1
ATOM 1314 N N . ASN A 1 170 ? -0.891 0.487 -8.277 1.00 98.19 170 ASN A N 1
ATOM 1315 C CA . ASN A 1 170 ? -1.721 -0.689 -8.022 1.00 98.19 170 ASN A CA 1
ATOM 1316 C C . ASN A 1 170 ? -1.214 -1.477 -6.805 1.00 98.19 170 ASN A C 1
ATOM 1318 O O . ASN A 1 170 ? -2.006 -1.863 -5.946 1.00 98.19 170 ASN A O 1
ATOM 1322 N N . ALA A 1 171 ? 0.102 -1.671 -6.699 1.00 97.31 171 ALA A N 1
ATOM 1323 C CA . ALA A 1 171 ? 0.718 -2.364 -5.572 1.00 97.31 171 ALA A CA 1
ATOM 1324 C C . ALA A 1 171 ? 0.548 -1.593 -4.250 1.00 97.31 171 ALA A C 1
ATOM 1326 O O . ALA A 1 171 ? 0.271 -2.202 -3.219 1.00 97.31 171 ALA A O 1
ATOM 1327 N N . SER A 1 172 ? 0.647 -0.260 -4.266 1.00 96.38 172 SER A N 1
ATOM 1328 C CA . SER A 1 172 ? 0.449 0.571 -3.074 1.00 96.38 172 SER A CA 1
ATOM 1329 C C . SER A 1 172 ? -0.997 0.573 -2.595 1.00 96.38 172 SER A C 1
ATOM 1331 O O . SER A 1 172 ? -1.237 0.536 -1.389 1.00 96.38 172 SER A O 1
ATOM 1333 N N . THR A 1 173 ? -1.954 0.523 -3.523 1.00 97.12 173 THR A N 1
ATOM 1334 C CA . THR A 1 173 ? -3.378 0.364 -3.199 1.00 97.12 173 THR A CA 1
ATOM 1335 C C . THR A 1 173 ? -3.632 -0.990 -2.532 1.00 97.12 173 THR A C 1
ATOM 1337 O O . THR A 1 173 ? -4.205 -1.036 -1.449 1.00 97.12 173 THR A O 1
ATOM 1340 N N . GLN A 1 174 ? -3.111 -2.081 -3.106 1.00 96.88 174 GLN A N 1
ATOM 1341 C CA . GLN A 1 174 ? -3.231 -3.422 -2.515 1.00 96.88 174 GLN A CA 1
ATOM 1342 C C . GLN A 1 174 ? -2.580 -3.511 -1.127 1.00 96.88 174 GLN A C 1
ATOM 1344 O O . GLN A 1 174 ? -3.147 -4.099 -0.207 1.00 96.88 174 GLN A O 1
ATOM 1349 N N . MET A 1 175 ? -1.406 -2.898 -0.955 1.00 96.00 175 MET A N 1
ATOM 1350 C CA . MET A 1 175 ? -0.735 -2.809 0.340 1.00 96.00 175 MET A CA 1
ATOM 1351 C C . MET A 1 175 ? -1.590 -2.043 1.358 1.00 96.00 175 MET A C 1
ATOM 1353 O O . MET A 1 175 ? -1.734 -2.497 2.491 1.00 96.00 175 MET A O 1
ATOM 1357 N N . ALA A 1 176 ? -2.181 -0.909 0.971 1.00 94.50 176 ALA A N 1
ATOM 1358 C CA . ALA A 1 176 ? -3.055 -0.132 1.846 1.00 94.50 176 ALA A CA 1
ATOM 1359 C C . ALA A 1 176 ? -4.297 -0.931 2.276 1.00 94.50 176 ALA A C 1
ATOM 1361 O O . ALA A 1 176 ? -4.643 -0.928 3.459 1.00 94.50 176 ALA A O 1
ATOM 1362 N N . ASP A 1 177 ? -4.919 -1.667 1.355 1.00 95.12 177 ASP A N 1
ATOM 1363 C CA . ASP A 1 177 ? -6.069 -2.525 1.658 1.00 95.12 177 ASP A CA 1
ATOM 1364 C C . ASP A 1 177 ? -5.693 -3.657 2.629 1.00 95.12 177 ASP A C 1
ATOM 1366 O O . ASP A 1 177 ? -6.415 -3.919 3.596 1.00 95.12 177 ASP A O 1
ATOM 1370 N N . ALA A 1 178 ? -4.528 -4.283 2.434 1.00 95.00 178 ALA A N 1
ATOM 1371 C CA . ALA A 1 178 ? -4.009 -5.305 3.341 1.00 95.00 178 ALA A CA 1
ATOM 1372 C C . ALA A 1 178 ? -3.714 -4.740 4.743 1.00 95.00 178 ALA A C 1
ATOM 1374 O O . ALA A 1 178 ? -4.068 -5.361 5.746 1.00 95.00 178 ALA A O 1
ATOM 1375 N N . LEU A 1 179 ? -3.133 -3.538 4.833 1.00 94.31 179 LEU A N 1
ATOM 1376 C CA . LEU A 1 179 ? -2.909 -2.845 6.106 1.00 94.31 179 LEU A CA 1
ATOM 1377 C C . LEU A 1 179 ? -4.229 -2.563 6.836 1.00 94.31 179 LEU A C 1
ATOM 1379 O O . LEU A 1 179 ? -4.332 -2.794 8.040 1.00 94.31 179 LEU A O 1
ATOM 1383 N N . VAL A 1 180 ? -5.256 -2.104 6.117 1.00 93.75 180 VAL A N 1
ATOM 1384 C CA . VAL A 1 180 ? -6.593 -1.876 6.686 1.00 93.75 180 VAL A CA 1
ATOM 1385 C C . VAL A 1 180 ? -7.208 -3.183 7.194 1.00 93.75 180 VAL A C 1
ATOM 1387 O O . VAL A 1 180 ? -7.773 -3.201 8.291 1.00 93.75 180 VAL A O 1
ATOM 1390 N N . ALA A 1 181 ? -7.076 -4.279 6.443 1.00 94.25 181 ALA A N 1
ATOM 1391 C CA . ALA A 1 181 ? -7.563 -5.594 6.856 1.00 94.25 181 ALA A CA 1
ATOM 1392 C C . ALA A 1 181 ? -6.867 -6.093 8.135 1.00 94.25 181 ALA A C 1
ATOM 1394 O O . ALA A 1 181 ? -7.530 -6.581 9.051 1.00 94.25 181 ALA A O 1
ATOM 1395 N N . GLU A 1 182 ? -5.554 -5.900 8.237 1.00 95.38 182 GLU A N 1
ATOM 1396 C CA . GLU A 1 182 ? -4.765 -6.235 9.424 1.00 95.38 182 GLU A CA 1
ATOM 1397 C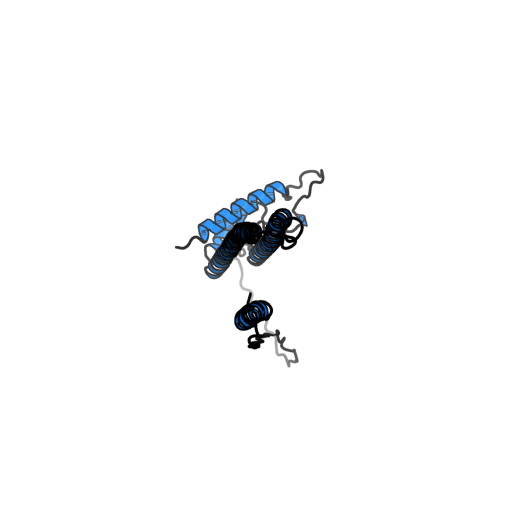 C . GLU A 1 182 ? -5.173 -5.400 10.647 1.00 95.38 182 GLU A C 1
ATOM 1399 O O . GLU A 1 182 ? -5.404 -5.949 11.725 1.00 95.38 182 GLU A O 1
ATOM 1404 N N . LEU A 1 183 ? -5.343 -4.083 10.492 1.00 94.06 183 LEU A N 1
ATOM 1405 C CA . LEU A 1 183 ? -5.814 -3.209 11.575 1.00 94.06 183 LEU A CA 1
ATOM 1406 C C . LEU A 1 183 ? -7.225 -3.591 12.042 1.00 94.06 183 LEU A C 1
ATOM 1408 O O . LEU A 1 183 ? -7.516 -3.557 13.240 1.00 94.06 183 LEU A O 1
ATOM 1412 N N . LYS A 1 184 ? -8.091 -4.009 11.117 1.00 93.19 184 LYS A N 1
ATOM 1413 C CA . LYS A 1 184 ? -9.415 -4.544 11.443 1.00 93.19 184 LYS A CA 1
ATOM 1414 C C . LYS A 1 184 ? -9.326 -5.866 12.211 1.00 93.19 184 LYS A C 1
ATOM 1416 O O . LYS A 1 184 ? -10.027 -6.032 13.206 1.00 93.19 184 LYS A O 1
ATOM 1421 N N . ALA A 1 185 ? -8.448 -6.781 11.802 1.00 92.31 185 ALA A N 1
ATOM 1422 C CA . ALA A 1 185 ? -8.218 -8.045 12.507 1.00 92.31 185 ALA A CA 1
ATOM 1423 C C . ALA A 1 185 ? -7.652 -7.835 13.923 1.00 92.31 185 ALA A C 1
ATOM 1425 O O . ALA A 1 185 ? -7.961 -8.599 14.834 1.00 92.31 185 ALA A O 1
ATOM 1426 N N . LEU A 1 186 ? -6.873 -6.768 14.125 1.00 91.44 186 LEU A N 1
ATOM 1427 C CA . LEU A 1 186 ? -6.374 -6.339 15.435 1.00 91.44 186 LEU A CA 1
ATOM 1428 C C . LEU A 1 186 ? -7.433 -5.628 16.298 1.00 91.44 186 LEU A C 1
ATOM 1430 O O . LEU A 1 186 ? -7.132 -5.221 17.418 1.00 91.44 186 LEU A O 1
ATOM 1434 N N . GLY A 1 187 ? -8.661 -5.452 15.798 1.00 91.00 187 GLY A N 1
ATOM 1435 C CA . GLY A 1 187 ? -9.734 -4.783 16.532 1.00 91.00 187 GLY A CA 1
ATOM 1436 C C . GLY A 1 187 ? -9.479 -3.291 16.745 1.00 91.00 187 GLY A C 1
ATOM 1437 O O . GLY A 1 187 ? -9.956 -2.715 17.728 1.00 91.00 187 GLY A O 1
ATOM 1438 N N . VAL A 1 188 ? -8.721 -2.650 15.848 1.00 92.94 188 VAL A N 1
ATOM 1439 C CA . VAL A 1 188 ? -8.479 -1.206 15.906 1.00 92.94 188 VAL A CA 1
ATOM 1440 C C . VAL A 1 188 ? -9.800 -0.474 15.598 1.00 92.94 188 VAL A C 1
ATOM 1442 O O . VAL A 1 188 ? -10.439 -0.757 14.571 1.00 92.94 188 VAL A O 1
ATOM 1445 N N . PRO A 1 189 ? -10.245 0.466 16.458 1.00 91.56 189 PRO A N 1
ATOM 1446 C CA . PRO A 1 189 ? -11.450 1.259 16.225 1.00 91.56 189 PRO A CA 1
ATOM 1447 C C . PRO A 1 189 ? -11.354 2.065 14.923 1.00 91.56 189 PRO A C 1
ATOM 1449 O O . PRO A 1 189 ? -10.262 2.344 14.433 1.00 91.56 189 PRO A O 1
ATOM 1452 N N . PHE A 1 190 ? -12.493 2.460 14.356 1.00 91.31 190 PHE A N 1
ATOM 1453 C CA . PHE A 1 190 ? -12.608 3.168 13.063 1.00 91.31 190 PHE A CA 1
ATOM 1454 C C . PHE A 1 190 ? -12.252 2.351 11.809 1.00 91.31 190 PHE A C 1
ATOM 1456 O O . PHE A 1 190 ? -12.802 2.623 10.744 1.00 91.31 190 PHE A O 1
ATOM 1463 N N . PHE A 1 191 ? -11.412 1.321 11.915 1.00 90.19 191 PHE A N 1
ATOM 1464 C CA . PHE A 1 191 ? -11.166 0.346 10.839 1.00 90.19 191 PHE A CA 1
ATOM 1465 C C . PHE A 1 191 ? -12.103 -0.865 10.928 1.00 90.19 191 PHE A C 1
ATOM 1467 O O . PHE A 1 191 ? -12.418 -1.499 9.923 1.00 90.19 191 PHE A O 1
ATOM 1474 N N . SER A 1 192 ? -12.607 -1.141 12.133 1.00 87.19 192 SER A N 1
ATOM 1475 C CA . SER A 1 192 ? -13.514 -2.259 12.417 1.00 87.19 192 SER A CA 1
ATOM 1476 C C . SER A 1 192 ? -14.997 -1.875 12.428 1.00 87.19 192 SER A C 1
ATOM 1478 O O . SER A 1 192 ? -15.836 -2.716 12.734 1.00 87.19 192 SER A O 1
ATOM 1480 N N . ILE A 1 193 ? -15.342 -0.621 12.118 1.00 85.12 193 ILE A N 1
ATOM 1481 C CA . ILE A 1 193 ? -16.726 -0.135 12.216 1.00 85.12 193 ILE A CA 1
ATOM 1482 C C . ILE A 1 193 ? -17.638 -0.884 11.244 1.00 85.12 193 ILE A C 1
ATOM 1484 O O . ILE A 1 193 ? -17.306 -1.089 10.075 1.00 85.12 193 ILE A O 1
ATOM 1488 N N . SER A 1 194 ? -18.814 -1.272 11.739 1.00 76.00 194 SER A N 1
ATOM 1489 C CA . SER A 1 194 ? -19.834 -1.919 10.917 1.00 76.00 194 SER A CA 1
ATOM 1490 C C . SER A 1 194 ? -20.369 -0.958 9.844 1.00 76.00 194 SER A C 1
ATOM 1492 O O . SER A 1 194 ? -20.720 0.180 10.170 1.00 76.00 194 SER A O 1
ATOM 1494 N N . PRO A 1 195 ? -20.519 -1.400 8.579 1.00 74.31 195 PRO A N 1
ATOM 1495 C CA . PRO A 1 195 ? -20.971 -0.539 7.483 1.00 74.31 195 PRO A CA 1
ATOM 1496 C C . PRO A 1 195 ? -22.389 0.012 7.697 1.00 74.31 195 PRO A C 1
ATOM 1498 O O . PRO A 1 195 ? -22.730 1.048 7.145 1.00 74.31 195 PRO A O 1
ATOM 1501 N N . SER A 1 196 ? -23.195 -0.623 8.555 1.00 73.50 196 SER A N 1
ATOM 1502 C CA . SER A 1 196 ? -24.527 -0.149 8.955 1.00 73.50 196 SER A CA 1
ATOM 1503 C C . SER A 1 196 ? -24.524 1.180 9.721 1.00 73.50 196 SER A C 1
ATOM 1505 O O . SER A 1 196 ? -25.566 1.823 9.829 1.00 73.50 196 SER A O 1
ATOM 1507 N N . ILE A 1 197 ? -23.374 1.590 10.263 1.00 75.44 197 ILE A N 1
ATOM 1508 C CA . ILE A 1 197 ? -23.212 2.804 11.075 1.00 75.44 197 ILE A CA 1
ATOM 1509 C C . ILE A 1 197 ? -22.585 3.943 10.243 1.00 75.44 197 ILE A C 1
ATOM 1511 O O . ILE A 1 197 ? -22.598 5.106 10.650 1.00 75.44 197 ILE A O 1
ATOM 1515 N N . VAL A 1 198 ? -22.069 3.640 9.048 1.00 76.50 198 VAL A N 1
ATOM 1516 C CA . VAL A 1 198 ? -21.452 4.621 8.149 1.00 76.50 198 VAL A CA 1
ATOM 1517 C C . VAL A 1 198 ? -22.498 5.149 7.173 1.00 76.50 198 VAL A C 1
ATOM 1519 O O . VAL A 1 198 ? -23.160 4.385 6.474 1.00 76.50 198 VAL A O 1
ATOM 1522 N N . ARG A 1 199 ? -22.649 6.474 7.104 1.00 73.88 199 ARG A N 1
ATOM 1523 C CA . ARG A 1 199 ? -23.505 7.122 6.106 1.00 73.88 199 ARG A CA 1
ATOM 1524 C C . ARG A 1 199 ? -22.730 7.422 4.834 1.00 73.88 199 ARG A C 1
ATOM 1526 O O . ARG A 1 199 ? -21.809 8.241 4.845 1.00 73.88 199 ARG A O 1
ATOM 1533 N N . ASP A 1 200 ? -23.193 6.834 3.739 1.00 61.81 200 ASP A N 1
ATOM 1534 C CA . ASP A 1 200 ? -22.752 7.165 2.389 1.00 61.81 200 ASP A CA 1
ATOM 1535 C C . ASP A 1 200 ? -23.747 8.152 1.762 1.00 61.81 200 ASP A C 1
ATOM 1537 O O . ASP A 1 200 ? -24.778 7.775 1.215 1.00 61.81 200 ASP A O 1
ATOM 1541 N N . GLY A 1 201 ? -23.487 9.448 1.947 1.00 56.62 201 GLY A N 1
ATOM 1542 C CA . GLY A 1 201 ? -24.013 10.549 1.125 1.00 56.62 201 GLY A CA 1
ATOM 1543 C C . GLY A 1 201 ? -25.531 10.775 0.991 1.00 56.62 201 GLY A C 1
ATOM 1544 O O . GLY A 1 201 ? -25.906 11.764 0.368 1.00 56.62 201 GLY A O 1
ATOM 1545 N N . GLN A 1 202 ? -26.422 9.939 1.531 1.00 52.66 202 GLN A N 1
ATOM 1546 C CA . GLN A 1 202 ? -27.871 10.118 1.367 1.00 52.66 202 GLN A CA 1
ATOM 1547 C C . GLN A 1 202 ? -28.493 10.938 2.507 1.00 52.66 202 GLN A C 1
ATOM 1549 O O . GLN A 1 202 ? -28.372 10.598 3.685 1.00 52.66 202 GLN A O 1
ATOM 1554 N N . ASN A 1 203 ? -29.177 12.018 2.107 1.00 51.09 203 ASN A N 1
ATOM 1555 C CA . ASN A 1 203 ? -29.918 13.009 2.900 1.00 51.09 203 ASN A CA 1
ATOM 1556 C C . ASN A 1 203 ? -31.036 12.395 3.777 1.00 51.09 203 ASN A C 1
ATOM 1558 O O . ASN A 1 203 ? -32.222 12.606 3.527 1.00 51.09 203 ASN A O 1
ATOM 1562 N N . GLY A 1 204 ? -30.676 11.634 4.808 1.00 59.44 204 GLY A N 1
ATOM 1563 C CA . GLY A 1 204 ? -31.579 11.200 5.876 1.00 59.44 204 GLY A CA 1
ATOM 1564 C C . GLY A 1 204 ? -31.343 11.992 7.169 1.00 59.44 204 GLY A C 1
ATOM 1565 O O . GLY A 1 204 ? -30.208 12.406 7.418 1.00 59.44 204 GLY A O 1
ATOM 1566 N N . PRO A 1 205 ? -32.372 12.197 8.015 1.00 59.53 205 PRO A N 1
ATOM 1567 C CA . PRO A 1 205 ? -32.230 12.925 9.276 1.00 59.53 205 PRO A CA 1
ATOM 1568 C C . PRO A 1 205 ? -31.162 12.278 10.173 1.00 59.53 205 PRO A C 1
ATOM 1570 O O . PRO A 1 205 ? -31.064 11.046 10.197 1.00 59.53 205 PRO A O 1
ATOM 1573 N N . PRO A 1 206 ? -30.356 13.071 10.903 1.00 53.50 206 PRO A N 1
ATOM 1574 C CA . PRO A 1 206 ? -29.264 12.568 11.722 1.00 53.50 206 PRO A CA 1
ATOM 1575 C C . PRO A 1 206 ? -29.780 11.594 12.787 1.00 53.50 206 PRO A C 1
ATOM 1577 O O . PRO A 1 206 ? -30.425 11.996 13.746 1.00 53.50 206 PRO A O 1
ATOM 1580 N N . ALA A 1 207 ? -29.502 10.300 12.617 1.00 58.78 207 ALA A N 1
ATOM 1581 C CA . ALA A 1 207 ? -29.553 9.355 13.723 1.00 58.78 207 ALA A CA 1
ATOM 1582 C C . ALA A 1 207 ? -28.274 9.560 14.544 1.00 58.78 207 ALA A C 1
ATOM 1584 O O . ALA A 1 207 ? -27.184 9.576 13.970 1.00 58.78 207 ALA A O 1
ATOM 1585 N N . GLU A 1 208 ? -28.397 9.710 15.863 1.00 57.81 208 GLU A N 1
ATOM 1586 C CA . GLU A 1 208 ? -27.313 10.103 16.786 1.00 57.81 208 GLU A CA 1
ATOM 1587 C C . GLU A 1 208 ? -26.078 9.177 16.777 1.00 57.81 208 GLU A C 1
ATOM 1589 O O . GLU A 1 208 ? -25.045 9.521 17.341 1.00 57.81 208 GLU A O 1
ATOM 1594 N N . ALA A 1 209 ? -26.153 8.016 16.118 1.00 60.69 209 ALA A N 1
ATOM 1595 C CA . ALA A 1 209 ? -25.086 7.022 16.085 1.00 60.69 209 ALA A CA 1
ATOM 1596 C C . ALA A 1 209 ? -24.372 6.872 14.731 1.00 60.69 209 ALA A C 1
ATOM 1598 O O . ALA A 1 209 ? -23.443 6.078 14.648 1.00 60.69 209 ALA A O 1
ATOM 1599 N N . THR A 1 210 ? -24.772 7.573 13.667 1.00 68.81 210 THR A N 1
ATOM 1600 C CA . THR A 1 210 ? -24.177 7.375 12.327 1.00 68.81 210 THR A CA 1
ATOM 1601 C C . THR A 1 210 ? -23.045 8.354 12.032 1.00 68.81 210 THR A C 1
ATOM 1603 O O . THR A 1 210 ? -23.247 9.561 12.148 1.00 68.81 210 THR A O 1
ATOM 1606 N N . LEU A 1 211 ? -21.901 7.845 11.570 1.00 76.81 211 LEU A N 1
ATOM 1607 C CA . LEU A 1 211 ? -20.731 8.643 11.190 1.00 76.81 211 LEU A CA 1
ATOM 1608 C C . LEU A 1 211 ? -20.748 8.975 9.695 1.00 76.81 211 LEU A C 1
ATOM 1610 O O . LEU A 1 211 ? -21.015 8.101 8.864 1.00 76.81 211 LEU A O 1
ATOM 1614 N N . ALA A 1 212 ? -20.413 10.215 9.336 1.00 86.00 212 ALA A N 1
ATOM 1615 C CA . ALA A 1 212 ? -20.197 10.572 7.938 1.00 86.00 212 ALA A CA 1
ATOM 1616 C C . ALA A 1 212 ? -18.872 9.980 7.420 1.00 86.00 212 ALA A C 1
ATOM 1618 O O . ALA A 1 212 ? -17.866 9.962 8.131 1.00 86.00 212 ALA A O 1
ATOM 1619 N N . SER A 1 213 ? -18.836 9.555 6.152 1.00 84.19 213 SER A N 1
ATOM 1620 C CA . SER A 1 213 ? -17.628 8.989 5.518 1.00 84.19 213 SER A CA 1
ATOM 1621 C C . SER A 1 213 ? -16.394 9.908 5.633 1.00 84.19 213 SER A C 1
ATOM 1623 O O . SER A 1 213 ? -15.286 9.456 5.927 1.00 84.19 213 SER A O 1
ATOM 1625 N N . ALA A 1 214 ? -16.579 11.227 5.490 1.00 86.88 214 ALA A N 1
ATOM 1626 C CA . ALA A 1 214 ? -15.496 12.204 5.631 1.00 86.88 214 ALA A CA 1
ATOM 1627 C C . ALA A 1 214 ? -14.961 12.316 7.073 1.00 86.88 214 ALA A C 1
ATOM 1629 O O . ALA A 1 214 ? -13.750 12.431 7.279 1.00 86.88 214 ALA A O 1
ATOM 1630 N N . GLU A 1 215 ? -15.846 12.253 8.068 1.00 88.94 215 GLU A N 1
ATOM 1631 C CA . GLU A 1 215 ? -15.479 12.280 9.489 1.00 88.94 215 GLU A CA 1
ATOM 1632 C C . GLU A 1 215 ? -14.735 11.006 9.883 1.00 88.94 215 GLU A C 1
ATOM 1634 O O . GLU A 1 215 ? -13.698 11.074 10.546 1.00 88.94 215 GLU A O 1
ATOM 1639 N N . LEU A 1 216 ? -15.204 9.853 9.395 1.00 90.19 216 LEU A N 1
ATOM 1640 C CA . LEU A 1 216 ? -14.556 8.564 9.614 1.00 90.19 216 LEU A CA 1
ATOM 1641 C C . LEU A 1 216 ? -13.107 8.573 9.115 1.00 90.19 216 LEU A C 1
ATOM 1643 O O . LEU A 1 216 ? -12.210 8.174 9.852 1.00 90.19 216 LEU A O 1
ATOM 1647 N N . ARG A 1 217 ? -12.852 9.098 7.909 1.00 91.50 217 ARG A N 1
ATOM 1648 C CA . ARG A 1 217 ? -11.484 9.222 7.371 1.00 91.50 217 ARG A CA 1
ATOM 1649 C C . ARG A 1 217 ? -10.588 10.096 8.249 1.00 91.50 217 ARG A C 1
ATOM 1651 O O . ARG A 1 217 ? -9.398 9.828 8.386 1.00 91.50 217 ARG A O 1
ATOM 1658 N N . THR A 1 218 ? -11.140 11.150 8.843 1.00 93.75 218 THR A N 1
ATOM 1659 C CA . THR A 1 218 ? -10.395 12.020 9.765 1.00 93.75 218 THR A CA 1
ATOM 1660 C C . THR A 1 218 ? -10.069 11.302 11.073 1.00 93.75 218 THR A C 1
ATOM 1662 O O . THR A 1 218 ? -8.934 11.382 11.539 1.00 93.75 218 THR A O 1
ATOM 1665 N N . LEU A 1 219 ? -11.014 10.533 11.620 1.00 93.19 219 LEU A N 1
ATOM 1666 C CA . LEU A 1 219 ? -10.785 9.696 12.802 1.00 93.19 219 LEU A CA 1
ATOM 1667 C C . LEU A 1 219 ? -9.761 8.583 12.532 1.00 93.19 219 LEU A C 1
ATOM 1669 O O . LEU A 1 219 ? -8.887 8.353 13.364 1.00 93.19 219 LEU A O 1
ATOM 1673 N N . GLN A 1 220 ? -9.817 7.944 11.361 1.00 94.06 220 GLN A N 1
ATOM 1674 C CA . GLN A 1 220 ? -8.846 6.933 10.931 1.00 94.06 220 GLN A CA 1
ATOM 1675 C C . GLN A 1 220 ? -7.428 7.505 10.824 1.00 94.06 220 GLN A C 1
ATOM 1677 O O . GLN A 1 220 ? -6.499 6.904 11.353 1.00 94.06 220 GLN A O 1
ATOM 1682 N N . ARG A 1 221 ? -7.248 8.684 10.209 1.00 94.94 221 ARG A N 1
ATOM 1683 C CA . ARG A 1 221 ? -5.935 9.355 10.141 1.00 94.94 221 ARG A CA 1
ATOM 1684 C C . ARG A 1 221 ? -5.364 9.631 11.529 1.00 94.94 221 ARG A C 1
ATOM 1686 O O . ARG A 1 221 ? -4.246 9.223 11.820 1.00 94.94 221 ARG A O 1
ATOM 1693 N N . ARG A 1 222 ? -6.174 10.227 12.407 1.00 95.94 222 ARG A N 1
ATOM 1694 C CA . ARG A 1 222 ? -5.779 10.498 13.794 1.00 95.94 222 ARG A CA 1
ATOM 1695 C C . ARG A 1 222 ? -5.432 9.214 14.560 1.00 9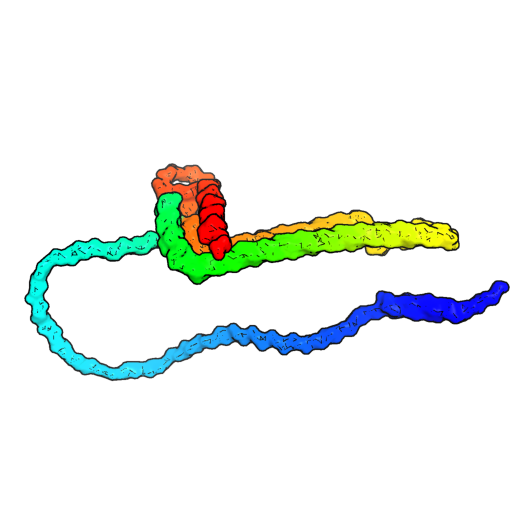5.94 222 ARG A C 1
ATOM 1697 O O . ARG A 1 222 ? -4.541 9.213 15.403 1.00 95.94 222 ARG A O 1
ATOM 1704 N N . MET A 1 223 ? -6.137 8.117 14.281 1.00 94.94 223 MET A N 1
ATOM 1705 C CA . MET A 1 223 ? -5.842 6.809 14.865 1.00 94.94 223 MET A CA 1
ATOM 1706 C C . MET A 1 223 ? -4.492 6.265 14.386 1.00 94.94 223 MET A C 1
ATOM 1708 O O . MET A 1 223 ? -3.722 5.775 15.203 1.00 94.94 223 MET A O 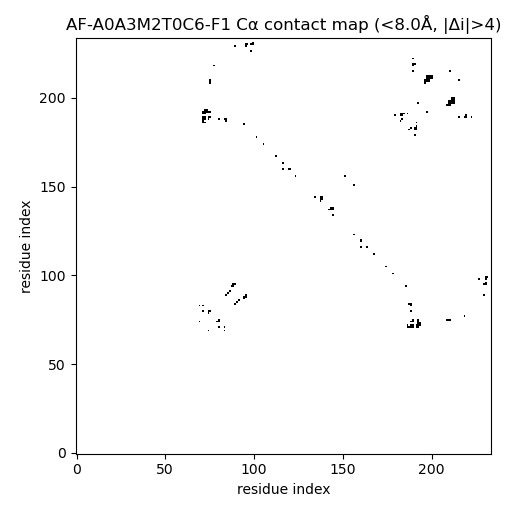1
ATOM 1712 N N . LEU A 1 224 ? -4.177 6.380 13.094 1.00 95.00 224 LEU A N 1
ATOM 1713 C CA . LEU A 1 224 ? -2.878 5.958 12.561 1.00 95.00 224 LEU A CA 1
ATOM 1714 C C . LEU A 1 224 ? -1.722 6.746 13.183 1.00 95.00 224 LEU A C 1
ATOM 1716 O O . LEU A 1 224 ? -0.734 6.134 13.571 1.00 95.00 224 LEU A O 1
ATOM 1720 N N . GLU A 1 225 ? -1.863 8.065 13.333 1.00 95.25 225 GLU A N 1
ATOM 1721 C CA . GLU A 1 225 ? -0.873 8.912 14.018 1.00 95.25 225 GLU A CA 1
ATOM 1722 C C . GLU A 1 225 ? -0.624 8.428 15.454 1.00 95.25 225 GLU A C 1
ATOM 1724 O O . GLU A 1 225 ? 0.518 8.200 15.848 1.00 95.25 225 GLU A O 1
ATOM 1729 N N . LEU A 1 226 ? -1.697 8.164 16.210 1.00 94.50 226 LEU A N 1
ATOM 1730 C CA . LEU A 1 226 ? -1.597 7.624 17.567 1.00 94.50 226 LEU A CA 1
ATOM 1731 C C . LEU A 1 226 ? -0.888 6.262 17.593 1.00 94.50 226 LEU A C 1
ATOM 1733 O O . LEU A 1 226 ? -0.029 6.030 18.441 1.00 94.50 226 LEU A O 1
ATOM 1737 N N . LEU A 1 227 ? -1.252 5.346 16.692 1.00 94.44 227 LEU A N 1
ATOM 1738 C CA . LEU A 1 227 ? -0.633 4.022 16.628 1.00 94.44 227 LEU A CA 1
ATOM 1739 C C . LEU A 1 227 ? 0.853 4.107 16.272 1.00 94.44 227 LEU A C 1
ATOM 1741 O O . LEU A 1 227 ? 1.643 3.360 16.846 1.00 94.44 227 LEU A O 1
ATOM 1745 N N . GLN A 1 228 ? 1.232 5.016 15.372 1.00 93.06 228 GLN A N 1
ATOM 1746 C CA . GLN A 1 228 ? 2.632 5.282 15.053 1.00 93.06 228 GLN A CA 1
ATOM 1747 C C . GLN A 1 228 ? 3.383 5.795 16.282 1.00 93.06 228 GLN A C 1
ATOM 1749 O O . GLN A 1 228 ? 4.438 5.253 16.590 1.00 93.06 228 GLN A O 1
ATOM 1754 N N . ASP A 1 229 ? 2.836 6.768 17.014 1.00 93.00 229 ASP A N 1
ATOM 1755 C CA . ASP A 1 229 ? 3.479 7.321 18.211 1.00 93.00 229 ASP A CA 1
ATOM 1756 C C . ASP A 1 229 ? 3.653 6.278 19.324 1.00 93.00 229 ASP A C 1
ATOM 1758 O O . ASP A 1 229 ? 4.722 6.198 19.924 1.00 93.00 229 ASP A O 1
ATOM 1762 N N . LEU A 1 230 ? 2.640 5.443 19.573 1.00 90.62 230 LEU A N 1
ATOM 1763 C CA . LEU A 1 230 ? 2.711 4.373 20.579 1.00 90.62 230 LEU A CA 1
ATOM 1764 C C . LEU A 1 230 ? 3.684 3.260 20.198 1.00 90.62 230 LEU A C 1
ATOM 1766 O O . LEU A 1 230 ? 4.258 2.617 21.071 1.00 90.62 230 LEU A O 1
ATOM 1770 N N . CYS A 1 231 ? 3.819 2.999 18.900 1.00 89.75 231 CYS A N 1
ATOM 1771 C CA . CYS A 1 231 ? 4.664 1.936 18.377 1.00 89.75 231 CYS A CA 1
ATOM 1772 C C . CYS A 1 231 ? 6.030 2.448 17.906 1.00 89.75 231 CYS A C 1
ATOM 1774 O O . CYS A 1 231 ? 6.763 1.682 17.276 1.00 89.75 231 CYS A O 1
ATOM 1776 N N . ARG A 1 232 ? 6.389 3.705 18.196 1.00 86.12 232 ARG A N 1
ATOM 1777 C CA . ARG A 1 232 ? 7.758 4.188 18.001 1.00 86.12 232 ARG A CA 1
ATOM 1778 C C . ARG A 1 232 ? 8.705 3.339 18.839 1.00 86.12 232 ARG A C 1
ATOM 1780 O O . ARG A 1 232 ? 8.392 2.971 19.965 1.00 86.12 232 ARG A O 1
ATOM 1787 N N . GLU A 1 233 ? 9.836 2.985 18.243 1.00 62.31 233 GLU A N 1
ATOM 1788 C CA . GLU A 1 233 ? 10.877 2.198 18.898 1.00 62.31 233 GLU A CA 1
ATOM 1789 C C . GLU A 1 233 ? 11.317 2.908 20.188 1.00 62.31 233 GLU A C 1
ATOM 1791 O O . GLU A 1 233 ? 11.774 4.050 20.147 1.00 62.31 233 GLU A O 1
ATOM 1796 N N . SER A 1 234 ? 11.097 2.240 21.323 1.00 50.94 234 SER A N 1
ATOM 1797 C CA . SER A 1 234 ? 11.680 2.569 22.627 1.00 50.94 234 SER A CA 1
ATOM 1798 C C . SER A 1 234 ? 13.078 1.988 22.751 1.00 50.94 234 SER A C 1
ATOM 1800 O O . SER A 1 234 ? 13.212 0.799 22.372 1.00 50.94 234 SER A O 1
#

Foldseek 3Di:
DDDDVVVVVVVVVVVVVVPDDDDDDDDPDPPPPPPDDDDDDDDDDDDDDDDDDDDDDDDDDPPPDDPPLPQLQQDPDDVSLVVNCCVQPLPDPVNLVVLLVLVVVLVVLVVVLVVVLVVLVVVLVVVVVVLVVVVVVCVVVVHDPPDDPPPADVVNSVVVSVVSVVVSVVVNVVSVVVVLVVCCVSSRHLSVHDVVQEDDPDPDDDDPRHDYPVVSVVSVVVSSVVSCVSSPDD

Solvent-accessible surface area (backbone atoms only — not comparable to full-atom values): 14732 Å² total; per-residue (Å²): 137,85,82,65,69,71,56,56,56,51,52,51,50,55,54,54,63,73,69,60,76,80,79,84,77,77,86,80,83,77,85,80,76,84,72,85,80,81,86,83,88,82,89,82,89,90,85,90,84,82,90,84,86,85,83,89,80,84,86,83,81,85,65,78,70,79,77,73,77,79,58,34,45,72,47,82,50,68,73,61,37,50,56,47,43,54,59,60,38,74,72,30,66,70,52,34,52,50,51,42,48,54,55,49,52,50,53,52,52,54,48,49,52,48,52,51,50,55,52,47,53,52,51,52,54,52,50,53,54,53,49,55,52,52,50,54,52,39,54,75,72,69,49,80,86,82,78,86,69,91,82,67,54,76,66,51,55,53,50,52,51,51,52,50,53,52,50,50,52,54,51,50,51,54,50,52,51,50,52,48,52,51,40,27,75,70,52,37,53,62,60,33,46,48,70,91,39,50,45,80,90,70,97,62,83,86,56,99,76,56,42,47,59,73,56,49,53,52,54,39,51,56,47,52,53,51,52,50,65,73,44,50,90,127

pLDDT: mean 75.69, std 20.18, range [33.16, 98.38]

Nearest PDB structures (foldseek):
  8to0-assembly1_I  TM=2.778E-01  e=7.572E+00  Mus musculus
  8otz-assembly1_EQ  TM=2.878E-01  e=8.000E+00  Bos taurus

Radius of gyration: 33.44 Å; Cα contacts (8 Å, |Δi|>4): 96; chains: 1; bounding box: 75×56×104 Å

Secondary structure (DSSP, 8-state):
----HHHHHHHHHHHHHHS-PPP-------------PPPPP---------------------PPPP-PPPPTTS--SHHHHHHHHHHHTTT-HHHHHHHHHHHHHHHHHHHHHHHHHHHHHHHHHHHHHHHHHHHHHHHHTT---SS--TT--HHHHHHHHHHHHHHHHHHHHHHHHHHHHHHHHTT-TTTS--GGGEE-S------TTPEEHHHHHHHHHHHHHHHHHHTS--

Sequence (234 aa):
MAYNPADLSSILSTLSTLTKPPPPAADEDNDDNDAYEPPEPAAPAPAPAPTRTPISAPTPNKHPAPLAEPDPTRITTWPLALQHIMRTVALHESTQRRIRRLIRNQHEHERHWWDGRVALVRKLGSRDVRRGELVRVLQSVGAPVQGSMDGSTPHDDTAELASYDAKVYNASTQMADALVAELKALGVPFFSISPSIVRDGQNGPPAEATLASAELRTLQRRMLELLQDLCRES

Mean predicted aligned error: 17.37 Å

=== Feature glossary ===
Reading guide. The protein is described through the following features:

Foldseek 3Di. A 3Di character summarizes, for each residue, the relative orientation of the Cα frame of its nearest spatial neighbor. Because it encodes fold topology rather than chemistry, 3Di alignments detect remote structural similarity that sequence alignment misses.

Contact-map, Ramachandran, and PAE plots. Plot images: a contact map (which residues are close in 3D, as an N×N binary image), a Ramachandran scatter (backbone torsion angles, revealing secondary-structure composition at a glance), and — for AlphaFold structures — a PAE heatmap (pairwise prediction confidence).

Radius of gyration, Cα contacts, bounding box. Radius of gyration (Rg) is the root-mean-square distance of Cα atoms from their centroid — a single number for overall size and compactness. A globular domain of N residues has Rg ≈ 2.2·N^0.38 Å; an extended or disordered chain has a much larger Rg. The Cα contact count is the number of residue pairs whose Cα atoms are within 8 Å and are more than four positions apart in sequence — a standard proxy for tertiary packing density. The bounding box is the smallest axis-aligned box enclosing all Cα atoms.

Secondary structure (8-state, DSSP). Eight-state secondary structure (DSSP): H is the canonical α-helix, G the tighter 3₁₀-helix, I the wider π-helix; E/B are β-structure, T and S are turns and bends, and '-' is everything else. DSSP derives these from the pattern of main-chain N–H···O=C hydrogen bonds, not from the sequence.

B-factor. B-factor (Debye–Waller factor) reflects atomic displacement in the crystal lattice. It is an experimental observable (units Å²), not a prediction; low values mean the atom is pinned down, high values mean it moves or is heterogeneous across the crystal.

pLDDT. pLDDT is the predicted lDDT-Cα score: AlphaFold's confidence that the local environment of each residue (all inter-atomic distances within 15 Å) is correctly placed. It is a per-residue number between 0 and 100, with higher meaning more reliable.

Nearest PDB structures. Nearest PDB neighbors are the top structural matches found by Foldseek when searching this structure against the entire Protein Data Bank. Each hit reports a TM-score (0 to 1; >0.5 almost always implies the same fold) and an E-value. These are *structural* homologs — they may share no detectable sequence similarity.

Solvent-accessible surface area. Accessible surface area quantifies burial. A residue with SASA near zero is packed into the hydrophobic core; one with SASA >100 Å² sits on the surface. Computed here via the Shrake–Rupley numerical algorithm with a 1.4 Å probe.

Rendered structure images. Structure images are PyMOL renders from six orthogonal camera directions. Cartoon representation draws helices as coils and strands as arrows; sticks shows the backbone as bonds; surface shows the solvent-excluded envelope. Rainbow coloring maps sequence position to hue (blue→red, N→C); chain coloring assigns a distinct color per polypeptide.

Backbone torsions (φ/ψ). φ (phi) and ψ (psi) are the two rotatable backbone dihedrals per residue: φ is the C(i-1)–N–Cα–C torsion, ψ is the N–Cα–C–N(i+1) torsion, both in degrees on (−180°, 180°]. α-helical residues cluster near (−60°, −45°); β-strand residues near (−120°, +130°). A Ramachandran plot is simply a scatter of (φ, ψ) for every residue.

Predicted aligned error. Predicted Aligned Error (PAE) is an AlphaFold confidence matrix: entry (i, j) is the expected error in the position of residue j, in ångströms, when the prediction is superimposed on the true structure at residue i. Low PAE within a block of residues means that block is internally rigid and well-predicted; high PAE between two blocks means their relative placement is uncertain even if each block individually is confident.

mmCIF coordinates. Structure coordinates are given as an mmCIF _atom_site loop: one row per atom with element, residue name, chain id, sequence number, and x/y/z position in Å. Only the four main-chain atoms per residue are included here; side chains are omitted to keep the record compact.

InterPro / GO / CATH / organism. Database cross-references. InterPro integrates a dozen domain/family signature databases into unified entries with residue-range hits. GO terms attach function/process/location labels with evidence codes. CATH codes position the fold in a four-level structural taxonomy. Organism is the NCBI-taxonomy species name.

Secondary structure (3-state, P-SEA). SS3 is a coarse helix/strand/coil call (letters a/b/c) made by the P-SEA algorithm from inter-Cα distances and dihedrals. It is less detailed than DSSP but needs only Cα positions.

Sequence. Sequence gives the chain of amino acids in standard one-letter code (A=alanine, C=cysteine, …, Y=tyrosine), read N→C. It is the only feature that is directly encoded by the gene; all structural features are derived from the folded form of this sequence.